Protein AF-A0A834WIX7-F1 (afdb_monomer_lite)

Radius of gyration: 27.02 Å; chains: 1; bounding box: 74×43×75 Å

pLDDT: mean 74.89, std 17.13, range [32.88, 95.31]

InterPro domains:
  IPR013120 Fatty acyl-CoA reductase-like, NAD-binding domain [PF07993] (28-129)
  IPR026055 Fatty acyl-CoA reductase [PTHR11011] (8-129)
  IPR032675 Leucine-rich repeat domain superfamily [G3DSA:3.80.10.10] (114-226)
  IPR036291 NAD(P)-binding domain superfamily [SSF51735] (22-112)

Organism: NCBI:txid362788

Sequence (239 aa):
MGQTLNGTSKFDIDTEKKMMQQIIQQLQAQNVGENTISSIMKDYGIKRANMYGWPNTYVFTKAMGEMLMSHFKDKIPLIIIRPTMVSSTYKEPFPGWIEGYRTVDALIGGYGKGKVPCFVGNPQTILDVNLLYAFNLSANGLTVEVPSEIGRLKMLLRLGLSCNNLSASIKVLEELPSLVEANISFNSFHGPVPHTRMKLLNSHPSSFLGNPNLCITCLPLDNMKEWHNEDLWLHIIKS

Foldseek 3Di:
DQQQPVNPDRDDVVVVVVVLVVLLVVCVVVVPDPVVVVVVVLVVLCVVCVVSPHRHNVVVVVVVVVVVCVVVCVPPDDDDDDDPDDLDDPPDDDVPSNPDCDPVNVVVLCCQQVNDVDDDDDPPDDDPPCPQEEDADEPSQGQEEDDLCVLVNQRYAYYHHYPYAYEDELCSVVSHPNHNEAANEQYQYADANDPSCVNNCVVPVNSQANHVHYANDDDPPPDPDDDDDPPVVRPSRYD

Structure (mmCIF, N/CA/C/O backbone):
data_AF-A0A834WIX7-F1
#
_entry.id   AF-A0A834WIX7-F1
#
loop_
_atom_site.group_PDB
_atom_site.id
_atom_site.type_symbol
_atom_site.label_atom_id
_atom_site.label_alt_id
_atom_site.label_comp_id
_atom_site.label_asym_id
_atom_site.label_entity_id
_atom_site.label_seq_id
_atom_site.pdbx_PDB_ins_code
_atom_site.Cartn_x
_atom_site.Cartn_y
_atom_site.Cartn_z
_atom_site.occupancy
_atom_site.B_iso_or_equiv
_atom_site.auth_seq_id
_atom_site.auth_comp_id
_atom_site.auth_asym_id
_atom_site.auth_atom_id
_atom_site.pdbx_PDB_model_num
ATOM 1 N N . MET A 1 1 ? -31.734 11.453 20.882 1.00 50.31 1 MET A N 1
ATOM 2 C CA . MET A 1 1 ? -30.426 10.782 20.688 1.00 50.31 1 MET A CA 1
ATOM 3 C C . MET A 1 1 ? -29.977 10.191 22.019 1.00 50.31 1 MET A C 1
ATOM 5 O O . MET A 1 1 ? -30.369 10.737 23.041 1.00 50.31 1 MET A O 1
ATOM 9 N N . GLY A 1 2 ? -29.274 9.051 22.012 1.00 52.72 2 GLY A N 1
ATOM 10 C CA . GLY A 1 2 ? -29.053 8.212 23.211 1.00 52.72 2 GLY A CA 1
ATOM 11 C C . GLY A 1 2 ? -29.904 6.932 23.262 1.00 52.72 2 GLY A C 1
ATOM 12 O O . GLY A 1 2 ? -29.965 6.265 24.291 1.00 52.72 2 GLY A O 1
ATOM 13 N N . GLN A 1 3 ? -30.580 6.597 22.158 1.00 55.59 3 GLN A N 1
ATOM 14 C CA . GLN A 1 3 ? -31.224 5.298 21.995 1.00 55.59 3 GLN A CA 1
ATOM 15 C C . GLN A 1 3 ? -30.165 4.277 21.589 1.00 55.59 3 GLN A C 1
ATOM 17 O O . GLN A 1 3 ? -29.353 4.522 20.694 1.00 55.59 3 GLN A O 1
ATOM 22 N N . THR A 1 4 ? -30.166 3.149 22.281 1.00 59.03 4 THR A N 1
ATOM 23 C CA . THR A 1 4 ? -29.391 1.971 21.910 1.00 59.03 4 THR A CA 1
ATOM 24 C C . THR A 1 4 ? -29.999 1.366 20.646 1.00 59.03 4 THR A C 1
ATOM 26 O O . THR A 1 4 ? -31.191 1.544 20.390 1.00 59.03 4 THR A O 1
ATOM 29 N N . LEU A 1 5 ? -29.213 0.654 19.833 1.00 60.06 5 LEU A N 1
ATOM 30 C CA . LEU A 1 5 ? -29.723 0.077 18.577 1.00 60.06 5 LEU A CA 1
ATOM 31 C C . LEU A 1 5 ? -30.866 -0.918 18.807 1.00 60.06 5 LEU A C 1
ATOM 33 O O . LEU A 1 5 ? -31.706 -1.119 17.938 1.00 60.06 5 LEU A O 1
ATOM 37 N N . ASN A 1 6 ? -30.906 -1.519 19.993 1.00 62.88 6 ASN A N 1
ATOM 38 C CA . ASN A 1 6 ? -31.951 -2.439 20.417 1.00 62.88 6 ASN A CA 1
ATOM 39 C C . ASN A 1 6 ? -33.154 -1.759 21.098 1.00 62.88 6 ASN A C 1
ATOM 41 O O . ASN A 1 6 ? -34.095 -2.456 21.458 1.00 62.88 6 ASN A O 1
ATOM 45 N N . GLY A 1 7 ? -33.153 -0.433 21.292 1.00 59.25 7 GLY A N 1
ATOM 46 C CA . GLY A 1 7 ? -34.296 0.329 21.820 1.00 59.25 7 GLY A CA 1
ATOM 47 C C . GLY A 1 7 ? -34.688 0.042 23.278 1.00 59.25 7 GLY A C 1
ATOM 48 O O . GLY A 1 7 ? -35.648 0.625 23.773 1.00 59.25 7 GLY A O 1
ATOM 49 N N . THR A 1 8 ? -33.964 -0.835 23.978 1.00 55.59 8 THR A N 1
ATOM 50 C CA . THR A 1 8 ? -34.366 -1.401 25.276 1.00 55.59 8 THR A CA 1
ATOM 51 C C . THR A 1 8 ? -33.766 -0.703 26.494 1.00 55.59 8 THR A C 1
ATOM 53 O O . THR A 1 8 ? -34.210 -0.963 27.610 1.00 55.59 8 THR A O 1
ATOM 56 N N . SER A 1 9 ? -32.775 0.183 26.338 1.00 58.22 9 SER A N 1
ATOM 57 C CA . SER A 1 9 ? -32.157 0.871 27.481 1.00 58.22 9 SER A CA 1
ATOM 58 C C . SER A 1 9 ? -31.688 2.286 27.144 1.00 58.22 9 SER A C 1
ATOM 60 O O . SER A 1 9 ? -31.239 2.576 26.037 1.00 58.22 9 SER A O 1
ATOM 62 N N . LYS A 1 10 ? -31.806 3.196 28.117 1.00 64.44 10 LYS A N 1
ATOM 63 C CA . LYS A 1 10 ? -31.226 4.538 28.031 1.00 64.44 10 LYS A CA 1
ATOM 64 C C . LYS A 1 10 ? -29.729 4.402 28.298 1.00 64.44 10 LYS A C 1
ATOM 66 O O . LYS A 1 10 ? -29.333 4.048 29.405 1.00 64.44 10 LYS A O 1
ATOM 71 N N . PHE A 1 11 ? -28.915 4.623 27.274 1.00 70.62 11 PHE A N 1
ATOM 72 C CA . PHE A 1 11 ? -27.465 4.589 27.407 1.00 70.62 11 PHE A CA 1
ATOM 73 C C . PHE A 1 11 ? -26.973 5.857 28.115 1.00 70.62 11 PHE A C 1
ATOM 75 O O . PHE A 1 11 ? -27.247 6.961 27.643 1.00 70.62 11 PHE A O 1
ATOM 82 N N . ASP A 1 12 ? -26.261 5.696 29.232 1.00 78.62 12 ASP A N 1
ATOM 83 C CA . ASP A 1 12 ? -25.635 6.789 29.979 1.00 78.62 12 ASP A CA 1
ATOM 84 C C . ASP A 1 12 ? -24.114 6.608 30.008 1.00 78.62 12 ASP A C 1
ATOM 86 O O . ASP A 1 12 ? -23.577 5.662 30.591 1.00 78.62 12 ASP A O 1
ATOM 90 N N . ILE A 1 13 ? -23.422 7.548 29.370 1.00 79.69 13 ILE A N 1
ATOM 91 C CA . ILE A 1 13 ? -21.976 7.499 29.214 1.00 79.69 13 ILE A CA 1
ATOM 92 C C . ILE A 1 13 ? -21.220 7.775 30.516 1.00 79.69 13 ILE A C 1
ATOM 94 O O . ILE A 1 13 ? -20.127 7.240 30.708 1.00 79.69 13 ILE A O 1
ATOM 98 N N . ASP A 1 14 ? -21.793 8.559 31.431 1.00 81.69 14 ASP A N 1
ATOM 99 C CA . ASP A 1 14 ? -21.162 8.836 32.721 1.00 81.69 14 ASP A CA 1
ATOM 100 C C . ASP A 1 14 ? -21.181 7.587 33.601 1.00 81.69 14 ASP A C 1
ATOM 102 O O . ASP A 1 14 ? -20.203 7.281 34.292 1.00 81.69 14 ASP A O 1
ATOM 106 N N . THR A 1 15 ? -22.269 6.820 33.517 1.00 83.50 15 THR A N 1
ATOM 107 C CA . THR A 1 15 ? -22.390 5.515 34.168 1.00 83.50 15 THR A CA 1
ATOM 108 C C . THR A 1 15 ? -21.387 4.509 33.591 1.00 83.50 15 THR A C 1
ATOM 110 O O . THR A 1 15 ? -20.660 3.874 34.359 1.00 83.50 15 THR A O 1
ATOM 113 N N . GLU A 1 16 ? -21.248 4.424 32.261 1.00 84.50 16 GLU A N 1
ATOM 114 C CA . GLU A 1 16 ? -20.228 3.567 31.631 1.00 84.50 16 GLU A CA 1
ATOM 115 C C . GLU A 1 16 ? -18.806 3.925 32.056 1.00 84.50 16 GLU A C 1
ATOM 117 O O . GLU A 1 16 ? -17.998 3.046 32.370 1.00 84.50 16 GLU A O 1
ATOM 122 N N . LYS A 1 17 ? -18.495 5.223 32.088 1.00 83.94 17 LYS A N 1
ATOM 123 C CA . LYS A 1 17 ? -17.168 5.717 32.450 1.00 83.94 17 LYS A CA 1
ATOM 124 C C . LYS A 1 17 ? -16.824 5.370 33.896 1.00 83.94 17 LYS A C 1
ATOM 126 O O . LYS A 1 17 ? -15.722 4.884 34.153 1.00 83.94 17 LYS A O 1
ATOM 131 N N . LYS A 1 18 ? -17.762 5.572 34.828 1.00 88.94 18 LYS A N 1
ATOM 132 C CA . LYS A 1 18 ? -17.585 5.201 36.242 1.00 88.94 18 LYS A CA 1
ATOM 133 C C . LYS A 1 18 ? -17.355 3.701 36.400 1.00 88.94 18 LYS A C 1
ATOM 135 O O . LYS A 1 18 ? -16.441 3.298 37.114 1.00 88.94 18 LYS A O 1
ATOM 140 N N . MET A 1 19 ? -18.133 2.883 35.697 1.00 88.19 19 MET A N 1
ATOM 141 C CA . MET A 1 19 ? -18.001 1.430 35.755 1.00 88.19 19 MET A CA 1
ATOM 142 C C . MET A 1 19 ? -16.645 0.956 35.208 1.00 88.19 19 MET A C 1
ATOM 144 O O . MET A 1 19 ? -15.975 0.149 35.849 1.00 88.19 19 MET A O 1
ATOM 148 N N . MET A 1 20 ? -16.182 1.503 34.075 1.00 88.50 20 MET A N 1
ATOM 149 C CA . MET A 1 20 ? -14.840 1.205 33.555 1.00 88.50 20 MET A CA 1
ATOM 150 C C . MET A 1 20 ? -13.736 1.576 34.552 1.00 88.50 20 MET A C 1
ATOM 152 O O . MET A 1 20 ? -12.805 0.797 34.747 1.00 88.50 20 MET A O 1
ATOM 156 N N . GLN A 1 21 ? -13.834 2.744 35.195 1.00 89.75 21 GLN A N 1
ATOM 157 C CA . GLN A 1 21 ? -12.852 3.183 36.191 1.00 89.75 21 GLN A CA 1
ATOM 158 C C . GLN A 1 21 ? -12.798 2.241 37.398 1.00 89.75 21 GLN A C 1
ATOM 160 O O . GLN A 1 21 ? -11.707 1.887 37.839 1.00 89.75 21 GLN A O 1
ATOM 165 N N . GLN A 1 22 ? -13.953 1.788 37.890 1.00 92.75 22 GLN A N 1
ATOM 166 C CA . GLN A 1 22 ? -14.029 0.828 38.993 1.00 92.75 22 GLN A CA 1
ATOM 167 C C . GLN A 1 22 ? -13.376 -0.511 38.637 1.00 92.75 22 GLN A C 1
ATOM 169 O O . GLN A 1 22 ? -12.610 -1.045 39.435 1.00 92.75 22 GLN A O 1
ATOM 174 N N . ILE A 1 23 ? -13.626 -1.034 37.433 1.00 89.62 23 ILE A N 1
ATOM 175 C CA . ILE A 1 23 ? -13.034 -2.301 36.978 1.00 89.62 23 ILE A CA 1
ATOM 176 C C . ILE A 1 23 ? -11.510 -2.184 36.888 1.00 89.62 23 ILE A C 1
ATOM 178 O O . ILE A 1 23 ? -10.799 -3.054 37.384 1.00 89.62 23 ILE A O 1
ATOM 182 N N . ILE A 1 24 ? -10.996 -1.096 36.307 1.00 89.69 24 ILE A N 1
ATOM 183 C CA . ILE A 1 24 ? -9.547 -0.870 36.208 1.00 89.69 24 ILE A CA 1
ATOM 184 C C . ILE A 1 24 ? -8.919 -0.795 37.603 1.00 89.69 24 ILE A C 1
ATOM 186 O O . ILE A 1 24 ? -7.925 -1.471 37.854 1.00 89.69 24 ILE A O 1
ATOM 190 N N . GLN A 1 25 ? -9.523 -0.038 38.523 1.00 92.88 25 GLN A N 1
ATOM 191 C CA . GLN A 1 25 ? -9.037 0.077 39.901 1.00 92.88 25 GLN A CA 1
ATOM 192 C C . GLN A 1 25 ? -9.028 -1.274 40.627 1.00 92.88 25 GLN A C 1
ATOM 194 O O . GLN A 1 25 ? -8.064 -1.588 41.320 1.00 92.88 25 GLN A O 1
ATOM 199 N N . GLN A 1 26 ? -10.064 -2.099 40.445 1.00 93.56 26 GLN A N 1
ATOM 200 C CA . GLN A 1 26 ? -10.125 -3.442 41.028 1.00 93.56 26 GLN A CA 1
ATOM 201 C C . GLN A 1 26 ? -9.035 -4.366 40.475 1.00 93.56 26 GLN A C 1
ATOM 203 O O . GLN A 1 26 ? -8.379 -5.064 41.244 1.00 93.56 26 GLN A O 1
ATOM 208 N N . LEU A 1 27 ? -8.812 -4.357 39.159 1.00 90.69 27 LEU A N 1
ATOM 209 C CA . LEU A 1 27 ? -7.776 -5.176 38.524 1.00 90.69 27 LEU A CA 1
ATOM 210 C C . LEU A 1 27 ? -6.365 -4.738 38.943 1.00 90.69 27 LEU A C 1
ATOM 212 O O . LEU A 1 27 ? -5.498 -5.579 39.178 1.00 90.69 27 LEU A O 1
ATOM 216 N N . GLN A 1 28 ? -6.147 -3.430 39.095 1.00 90.94 28 GLN A N 1
ATOM 217 C CA . GLN A 1 28 ? -4.896 -2.878 39.616 1.00 90.94 28 GLN A CA 1
ATOM 218 C C . GLN A 1 28 ? -4.677 -3.256 41.086 1.00 90.94 28 GLN A C 1
ATOM 220 O O . GLN A 1 28 ? -3.579 -3.664 41.451 1.00 90.94 28 GLN A O 1
ATOM 225 N N . ALA A 1 29 ? -5.722 -3.202 41.920 1.00 91.75 29 ALA A N 1
ATOM 226 C CA . ALA A 1 29 ? -5.651 -3.618 43.323 1.00 91.75 29 ALA A CA 1
ATOM 227 C C . ALA A 1 29 ? -5.325 -5.115 43.492 1.00 91.75 29 ALA A C 1
ATOM 229 O O . ALA A 1 29 ? -4.785 -5.521 44.518 1.00 91.75 29 ALA A O 1
ATOM 230 N N . GLN A 1 30 ? -5.622 -5.933 42.480 1.00 92.50 30 GLN A N 1
ATOM 231 C CA . GLN A 1 30 ? -5.286 -7.358 42.432 1.00 92.50 30 GLN A CA 1
ATOM 232 C C . GLN A 1 30 ? -3.873 -7.637 41.883 1.00 92.50 30 GLN A C 1
ATOM 234 O O . GLN A 1 30 ? -3.528 -8.800 41.684 1.00 92.50 30 GLN A O 1
ATOM 239 N N . ASN A 1 31 ? -3.049 -6.606 41.634 1.00 90.06 31 ASN A N 1
ATOM 240 C CA . ASN A 1 31 ? -1.715 -6.728 41.025 1.00 90.06 31 ASN A CA 1
ATOM 241 C C . ASN A 1 31 ? -1.717 -7.502 39.690 1.00 90.06 31 ASN A C 1
ATOM 243 O O . ASN A 1 31 ? -0.761 -8.202 39.349 1.00 90.06 31 ASN A O 1
ATOM 247 N N . VAL A 1 32 ? -2.796 -7.384 38.912 1.00 89.75 32 VAL A N 1
ATOM 248 C CA . VAL A 1 32 ? -2.875 -7.984 37.577 1.00 89.75 32 VAL A CA 1
ATOM 249 C C . VAL A 1 32 ? -1.932 -7.228 36.634 1.00 89.75 32 VAL A C 1
ATOM 251 O O . VAL A 1 32 ? -1.935 -6.000 36.594 1.00 89.75 32 VAL A O 1
ATOM 254 N N . GLY A 1 33 ? -1.123 -7.948 35.851 1.00 91.38 33 GLY A N 1
ATOM 255 C CA . GLY A 1 33 ? -0.196 -7.331 34.895 1.00 91.38 33 GLY A CA 1
ATOM 256 C C . GLY A 1 33 ? -0.908 -6.552 33.779 1.00 91.38 33 GLY A C 1
ATOM 257 O O . GLY A 1 33 ? -1.976 -6.956 33.316 1.00 91.38 33 GLY A O 1
ATOM 258 N N . GLU A 1 34 ? -0.296 -5.466 33.296 1.00 90.31 34 GLU A N 1
ATOM 259 C CA . GLU A 1 34 ? -0.907 -4.540 32.322 1.00 90.31 34 GLU A CA 1
ATOM 260 C C . GLU A 1 34 ? -1.399 -5.217 31.033 1.00 90.31 34 GLU A C 1
ATOM 262 O O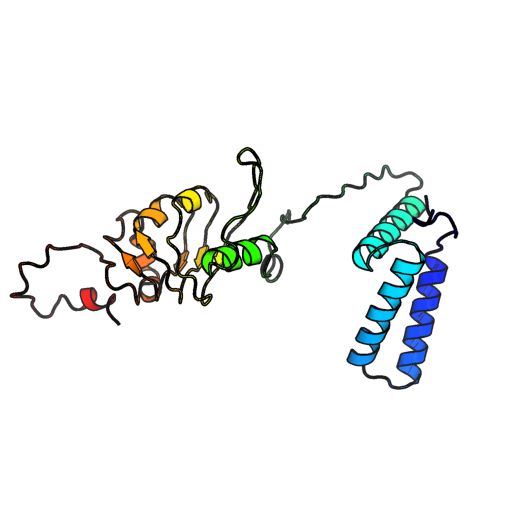 . GLU A 1 34 ? -2.482 -4.898 30.538 1.00 90.31 34 GLU A O 1
ATOM 267 N N . ASN A 1 35 ? -0.654 -6.196 30.510 1.00 88.69 35 ASN A N 1
ATOM 268 C CA . ASN A 1 35 ? -1.059 -6.953 29.320 1.00 88.69 35 ASN A CA 1
ATOM 269 C C . ASN A 1 35 ? -2.367 -7.726 29.550 1.00 88.69 35 ASN A C 1
ATOM 271 O O . ASN A 1 35 ? -3.246 -7.754 28.685 1.00 88.69 35 ASN A O 1
ATOM 275 N N . THR A 1 36 ? -2.519 -8.313 30.737 1.00 89.62 36 THR A N 1
ATOM 276 C CA . THR A 1 36 ? -3.720 -9.052 31.134 1.00 89.62 36 THR A CA 1
ATOM 277 C C . THR A 1 36 ? -4.889 -8.100 31.364 1.00 89.62 36 THR A C 1
ATOM 279 O O . THR A 1 36 ? -5.990 -8.374 30.888 1.00 89.62 36 THR A O 1
ATOM 282 N N . ILE A 1 37 ? -4.652 -6.942 31.993 1.00 90.31 37 ILE A N 1
ATOM 283 C CA . ILE A 1 37 ? -5.659 -5.875 32.120 1.00 90.31 37 ILE A CA 1
ATOM 284 C C . ILE A 1 37 ? -6.148 -5.452 30.731 1.00 90.31 37 ILE A C 1
ATOM 286 O O . ILE A 1 37 ? -7.351 -5.412 30.487 1.00 90.31 37 ILE A O 1
ATOM 290 N N . SER A 1 38 ? -5.232 -5.201 29.793 1.00 88.75 38 SER A N 1
ATOM 291 C CA . SER A 1 38 ? -5.568 -4.817 28.418 1.00 88.75 38 SER A CA 1
ATOM 292 C C . SER A 1 38 ? -6.439 -5.869 27.723 1.00 88.75 38 SER A C 1
ATOM 294 O O . SER A 1 38 ? -7.434 -5.521 27.086 1.00 88.75 38 SER A O 1
ATOM 296 N N . SER A 1 39 ? -6.127 -7.159 27.892 1.00 91.00 39 SER A N 1
ATOM 297 C CA . SER A 1 39 ? -6.941 -8.252 27.344 1.00 91.00 39 SER A CA 1
ATOM 298 C C . SER A 1 39 ? -8.345 -8.292 27.954 1.00 91.00 39 SER A C 1
ATOM 300 O O . SER A 1 39 ? -9.331 -8.322 27.221 1.00 91.00 39 SER A O 1
ATOM 302 N N . ILE A 1 40 ? -8.449 -8.219 29.285 1.00 91.75 40 ILE A N 1
ATOM 303 C CA . ILE A 1 40 ? -9.736 -8.230 29.998 1.00 91.75 40 ILE A CA 1
ATOM 304 C C . ILE A 1 40 ? -10.603 -7.044 29.560 1.00 91.75 40 ILE A C 1
ATOM 306 O O . ILE A 1 40 ? -11.794 -7.204 29.287 1.00 91.75 40 ILE A O 1
ATOM 310 N N . MET A 1 41 ? -10.010 -5.855 29.446 1.00 90.56 41 MET A N 1
ATOM 311 C CA . MET A 1 41 ? -10.730 -4.647 29.042 1.00 90.56 41 MET A CA 1
ATOM 312 C C . MET A 1 41 ? -11.198 -4.702 27.582 1.00 90.56 41 MET A C 1
ATOM 314 O O . MET A 1 41 ? -12.279 -4.191 27.279 1.00 90.56 41 MET A O 1
ATOM 318 N N . LYS A 1 42 ? -10.444 -5.351 26.681 1.00 89.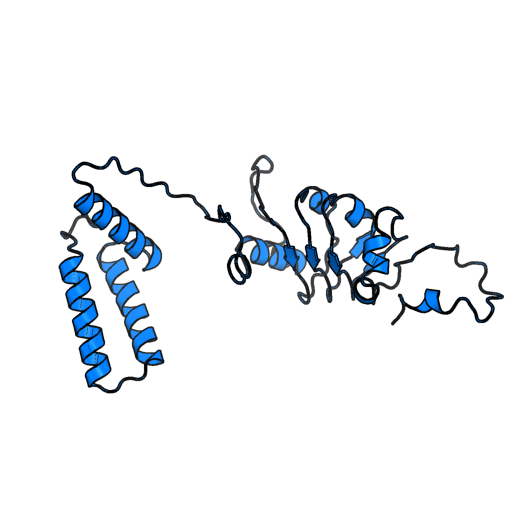81 42 LYS A N 1
ATOM 319 C CA . LYS A 1 42 ? -10.884 -5.598 25.295 1.00 89.81 42 LYS A CA 1
ATOM 320 C C . LYS A 1 42 ? -12.134 -6.475 25.258 1.00 89.81 42 LYS A C 1
ATOM 322 O O . LYS A 1 42 ? -13.131 -6.079 24.651 1.00 89.81 42 LYS A O 1
ATOM 327 N N . ASP A 1 43 ? -12.108 -7.610 25.952 1.00 91.31 43 ASP A N 1
ATOM 328 C CA . ASP A 1 43 ? -13.245 -8.535 26.008 1.00 91.31 43 ASP A CA 1
ATOM 329 C C . ASP A 1 43 ? -14.471 -7.876 26.644 1.00 91.31 43 ASP A C 1
ATOM 331 O O . ASP A 1 43 ? -15.601 -8.026 26.169 1.00 91.31 43 ASP A O 1
ATOM 335 N N . TYR A 1 44 ? -14.248 -7.094 27.701 1.00 91.00 44 TYR A N 1
ATOM 336 C CA . TYR A 1 44 ? -15.304 -6.344 28.365 1.00 91.00 44 TYR A CA 1
ATOM 337 C C . TYR A 1 44 ? -15.945 -5.318 27.427 1.00 91.00 44 TYR A C 1
ATOM 339 O O . TYR A 1 44 ? -17.169 -5.272 27.305 1.00 91.00 44 TYR A O 1
ATOM 347 N N . GLY A 1 45 ? -15.134 -4.544 26.700 1.00 90.88 45 GLY A N 1
ATOM 348 C CA . GLY A 1 45 ? -15.624 -3.580 25.718 1.00 90.88 45 GLY A CA 1
ATOM 349 C C . GLY A 1 45 ? -16.506 -4.226 24.645 1.00 90.88 45 GLY A C 1
ATOM 350 O O . GLY A 1 45 ? -17.548 -3.671 24.295 1.00 90.88 45 GLY A O 1
ATOM 351 N N . ILE A 1 46 ? -16.132 -5.411 24.149 1.00 91.19 46 ILE A N 1
ATOM 352 C CA . ILE A 1 46 ? -16.926 -6.150 23.152 1.00 91.19 46 ILE A CA 1
ATOM 353 C C . ILE A 1 46 ? -18.282 -6.557 23.740 1.00 91.19 46 ILE A C 1
ATOM 355 O O . ILE A 1 46 ? -19.316 -6.355 23.104 1.00 91.19 46 ILE A O 1
ATOM 359 N N . LYS A 1 47 ? -18.304 -7.064 24.980 1.00 91.56 47 LYS A N 1
ATOM 360 C CA . LYS A 1 47 ? -19.554 -7.410 25.679 1.00 91.56 47 LYS A CA 1
ATOM 361 C C . LYS A 1 47 ? -20.476 -6.197 25.835 1.00 91.56 47 LYS A C 1
ATOM 363 O O . LYS A 1 47 ? -21.671 -6.316 25.570 1.00 91.56 47 LYS A O 1
ATOM 368 N N . ARG A 1 48 ? -19.930 -5.033 26.215 1.00 89.88 48 ARG A N 1
ATOM 369 C CA . ARG A 1 48 ? -20.696 -3.775 26.326 1.00 89.88 48 ARG A CA 1
ATOM 370 C C . ARG A 1 48 ? -21.275 -3.343 24.982 1.00 89.88 48 ARG A C 1
ATOM 372 O O . ARG A 1 48 ? -22.458 -3.030 24.912 1.00 89.88 48 ARG A O 1
ATOM 379 N N . ALA A 1 49 ? -20.476 -3.378 23.915 1.00 88.69 49 ALA A N 1
ATOM 380 C CA . ALA A 1 49 ? -20.938 -3.037 22.572 1.00 88.69 49 ALA A CA 1
ATOM 381 C C . ALA A 1 49 ? -22.133 -3.911 22.152 1.00 88.69 49 ALA A C 1
ATOM 383 O O . ALA A 1 49 ? -23.194 -3.381 21.809 1.00 88.69 49 ALA A O 1
ATOM 384 N N . ASN A 1 50 ? -21.997 -5.233 22.293 1.00 88.38 50 ASN A N 1
ATOM 385 C CA . ASN A 1 50 ? -23.041 -6.195 21.939 1.00 88.38 50 ASN A CA 1
ATOM 386 C C . ASN A 1 50 ? -24.318 -6.007 22.771 1.00 88.38 50 ASN A C 1
ATOM 388 O O . ASN A 1 50 ? -25.418 -6.080 22.226 1.00 88.38 50 ASN A O 1
ATOM 392 N N . MET A 1 51 ? -24.192 -5.705 24.071 1.00 87.62 51 MET A N 1
ATOM 393 C CA . MET A 1 51 ? -25.333 -5.434 24.959 1.00 87.62 51 MET A CA 1
ATOM 394 C C . MET A 1 51 ? -26.213 -4.280 24.453 1.00 87.62 51 MET A C 1
ATOM 396 O O . MET A 1 51 ? -27.431 -4.309 24.625 1.00 87.62 51 MET A O 1
ATOM 400 N N . TYR A 1 52 ? -25.614 -3.283 23.801 1.00 84.81 52 TYR A N 1
ATOM 401 C CA . TYR A 1 52 ? -26.317 -2.127 23.236 1.00 84.81 52 TYR A CA 1
ATOM 402 C C . TYR A 1 52 ? -26.636 -2.260 21.739 1.00 84.81 52 TYR A C 1
ATOM 404 O O . TYR A 1 52 ? -27.132 -1.309 21.127 1.00 84.81 52 TYR A O 1
ATOM 412 N N . GLY A 1 53 ? -26.383 -3.438 21.160 1.00 85.12 53 GLY A N 1
ATOM 413 C CA . GLY A 1 53 ? -26.667 -3.774 19.765 1.00 85.12 53 GLY A CA 1
ATOM 414 C C . GLY A 1 53 ? -25.580 -3.365 18.769 1.00 85.12 53 GLY A C 1
ATOM 415 O O . GLY A 1 53 ? -25.806 -3.452 17.565 1.00 85.12 53 GLY A O 1
ATOM 416 N N . TRP A 1 54 ? -24.409 -2.923 19.233 1.00 85.94 54 TRP A N 1
ATOM 417 C CA . TRP A 1 54 ? -23.286 -2.573 18.362 1.00 85.94 54 TRP A CA 1
ATOM 418 C C . TRP A 1 54 ? -22.386 -3.787 18.109 1.00 85.94 54 TRP A C 1
ATOM 420 O O . TRP A 1 54 ? -22.030 -4.478 19.059 1.00 85.94 54 TRP A O 1
ATOM 430 N N . PRO A 1 55 ? -21.947 -4.023 16.861 1.00 82.44 55 PRO A N 1
ATOM 431 C CA . PRO A 1 55 ? -21.243 -5.253 16.487 1.00 82.44 55 PRO A CA 1
ATOM 432 C C . PRO A 1 55 ? -19.805 -5.339 17.017 1.00 82.44 55 PRO A C 1
ATOM 434 O O . PRO A 1 55 ? -19.212 -6.413 17.021 1.00 82.44 55 PRO A O 1
ATOM 437 N N . ASN A 1 56 ? -19.201 -4.208 17.395 1.00 85.31 56 ASN A N 1
ATOM 438 C CA . ASN A 1 56 ? -17.856 -4.152 17.961 1.00 85.31 56 ASN A CA 1
ATOM 439 C C . ASN A 1 56 ? -17.620 -2.838 18.728 1.00 85.31 56 ASN A C 1
ATOM 441 O O . ASN A 1 56 ? -18.389 -1.876 18.630 1.00 85.31 56 ASN A O 1
ATOM 445 N N . THR A 1 57 ? -16.512 -2.794 19.471 1.00 86.19 57 THR A N 1
ATOM 446 C CA . THR A 1 57 ? -16.080 -1.635 20.270 1.00 86.19 57 THR A CA 1
ATOM 447 C C . THR A 1 57 ? -15.810 -0.385 19.438 1.00 86.19 57 THR A C 1
ATOM 449 O O . THR A 1 57 ? -16.033 0.726 19.918 1.00 86.19 57 THR A O 1
ATOM 452 N N . TYR A 1 58 ? -15.365 -0.533 18.190 1.00 82.50 58 TYR A N 1
ATOM 453 C CA . TYR A 1 58 ? -15.089 0.604 17.314 1.00 82.50 58 TYR A CA 1
ATOM 454 C C . TYR A 1 58 ? -16.371 1.379 16.988 1.00 82.50 58 TYR A C 1
ATOM 456 O O . TYR A 1 58 ? -16.451 2.580 17.242 1.00 82.50 58 TYR A O 1
ATOM 464 N N . VAL A 1 59 ? -17.404 0.702 16.482 1.00 82.69 59 VAL A N 1
ATOM 465 C CA . VAL A 1 59 ? -18.667 1.370 16.132 1.00 82.69 59 VAL A CA 1
ATOM 466 C C . VAL A 1 59 ? -19.354 1.905 17.392 1.00 82.69 59 VAL A C 1
ATOM 468 O O . VAL A 1 59 ? -19.867 3.024 17.392 1.00 82.69 59 VAL A O 1
ATOM 471 N N . PHE A 1 60 ? -19.279 1.153 18.494 1.00 86.31 60 PHE A N 1
ATOM 472 C CA . PHE A 1 60 ? -19.817 1.576 19.783 1.00 86.31 60 PHE A CA 1
ATOM 473 C C . PHE A 1 60 ? -19.176 2.876 20.293 1.00 86.31 60 PHE A C 1
ATOM 475 O O . PHE A 1 60 ? -19.883 3.816 20.650 1.00 86.31 60 PHE A O 1
ATOM 482 N N . THR A 1 61 ? -17.844 2.986 20.271 1.00 85.75 61 THR A N 1
ATOM 483 C CA . THR A 1 61 ? -17.136 4.198 20.729 1.00 85.75 61 THR A CA 1
ATOM 484 C C . THR A 1 61 ? -17.392 5.414 19.848 1.00 85.75 61 THR A C 1
ATOM 486 O O . THR A 1 61 ? -17.503 6.527 20.364 1.00 85.75 61 THR A O 1
ATOM 489 N N . LYS A 1 62 ? -17.561 5.226 18.534 1.00 85.19 62 LYS A N 1
ATOM 490 C CA . LYS A 1 62 ? -17.993 6.306 17.636 1.00 85.19 62 LYS A CA 1
ATOM 491 C C . LYS A 1 62 ? -19.392 6.800 17.988 1.00 85.19 62 LYS A C 1
ATOM 493 O O . LYS A 1 62 ? -19.572 8.004 18.144 1.00 85.19 62 LYS A O 1
ATOM 498 N N . ALA A 1 63 ? -20.341 5.888 18.199 1.00 82.56 63 ALA A N 1
ATOM 499 C CA . ALA A 1 63 ? -21.689 6.248 18.628 1.00 82.56 63 ALA A CA 1
ATOM 500 C C . ALA A 1 63 ? -21.678 7.012 19.965 1.00 82.56 63 ALA A C 1
ATOM 502 O O . ALA A 1 63 ? -22.343 8.038 20.083 1.00 82.56 63 ALA A O 1
ATOM 503 N N . MET A 1 64 ? -20.867 6.578 20.938 1.00 82.56 64 MET A N 1
ATOM 504 C CA . MET A 1 64 ? -20.675 7.306 22.200 1.00 82.56 64 MET A CA 1
ATOM 505 C C . MET A 1 64 ? -20.144 8.731 21.983 1.00 82.56 64 MET A C 1
ATOM 507 O O . MET A 1 64 ? -20.649 9.675 22.588 1.00 82.56 64 MET A O 1
ATOM 511 N N . GLY A 1 65 ? -19.153 8.906 21.105 1.00 82.88 65 GLY A N 1
ATOM 512 C CA . GLY A 1 65 ? -18.606 10.222 20.766 1.00 82.88 65 GLY A CA 1
ATOM 513 C C . GLY A 1 65 ? -19.645 11.151 20.136 1.00 82.88 65 GLY A C 1
ATOM 514 O O . GLY A 1 65 ? -19.738 12.319 20.504 1.00 82.88 65 GLY A O 1
ATOM 515 N N . GLU A 1 66 ? -20.480 10.632 19.240 1.00 82.44 66 GLU A N 1
ATOM 516 C CA . GLU A 1 66 ? -21.581 11.401 18.651 1.00 82.44 66 GLU A CA 1
ATOM 517 C C . GLU A 1 66 ? -22.642 11.783 19.691 1.00 82.44 66 GLU A C 1
ATOM 519 O O . GLU A 1 66 ? -23.134 12.913 19.684 1.00 82.44 66 GLU A O 1
ATOM 524 N N . MET A 1 67 ? -22.960 10.875 20.622 1.00 78.81 67 MET A N 1
ATOM 525 C CA . MET A 1 67 ? -23.878 11.147 21.732 1.00 78.81 67 MET A CA 1
ATOM 526 C C . MET A 1 67 ? -23.340 12.248 22.654 1.00 78.81 67 MET A C 1
ATOM 528 O O . MET A 1 67 ? -24.088 13.163 22.996 1.00 78.81 67 MET A O 1
ATOM 532 N N . LEU A 1 68 ? -22.046 12.210 22.997 1.00 79.56 68 LEU A N 1
ATOM 533 C CA . LEU A 1 68 ? -21.381 13.268 23.765 1.00 79.56 68 LEU A CA 1
ATOM 534 C C . LEU A 1 68 ? -21.453 14.609 23.045 1.00 79.56 68 LEU A C 1
ATOM 536 O O . LEU A 1 68 ? -21.876 15.603 23.628 1.00 79.56 68 LEU A O 1
ATOM 540 N N . MET A 1 69 ? -21.074 14.643 21.768 1.00 78.62 69 MET A N 1
ATOM 541 C CA . MET A 1 69 ? -21.104 15.880 20.990 1.00 78.62 69 MET A CA 1
ATOM 542 C C . MET A 1 69 ? -22.519 16.432 20.868 1.00 78.62 69 MET A C 1
ATOM 544 O O . MET A 1 69 ? -22.688 17.640 20.935 1.00 78.62 69 MET A O 1
ATOM 548 N N . SER A 1 70 ? -23.539 15.575 20.771 1.00 71.62 70 SER A N 1
ATOM 549 C CA . SER A 1 70 ? -24.938 16.005 20.823 1.00 71.62 70 SER A CA 1
ATOM 550 C C . SER A 1 70 ? -25.339 16.585 22.183 1.00 71.62 70 SER A C 1
ATOM 552 O O . SER A 1 70 ? -26.222 17.438 22.204 1.00 71.62 70 SER A O 1
ATOM 554 N N . HIS A 1 71 ? -24.748 16.125 23.289 1.00 73.56 71 HIS A N 1
ATOM 555 C CA . HIS A 1 71 ? -25.030 16.633 24.634 1.00 73.56 71 HIS A CA 1
ATOM 556 C C . HIS A 1 71 ? -24.370 17.995 24.883 1.00 73.56 71 HIS A C 1
ATOM 558 O O . HIS A 1 71 ? -25.001 18.881 25.438 1.00 73.56 71 HIS A O 1
ATOM 564 N N . PHE A 1 72 ? -23.138 18.192 24.405 1.00 74.19 72 PHE A N 1
ATOM 565 C CA . PHE A 1 72 ? -22.396 19.454 24.552 1.00 74.19 72 PHE A CA 1
ATOM 566 C C . PHE A 1 72 ? -22.690 20.485 23.451 1.00 74.19 72 PHE A C 1
ATOM 568 O O . PHE A 1 72 ? -22.105 21.567 23.438 1.00 74.19 72 PHE A O 1
ATOM 575 N N . LYS A 1 73 ? -23.566 20.150 22.496 1.00 74.19 73 LYS A N 1
ATOM 576 C CA . LYS A 1 73 ? -23.817 20.969 21.307 1.00 74.19 73 LYS A CA 1
ATOM 577 C C . LYS A 1 73 ? -24.480 22.306 21.627 1.00 74.19 73 LYS A C 1
ATOM 579 O O . LYS A 1 73 ? -24.281 23.215 20.840 1.00 74.19 73 LYS A O 1
ATOM 584 N N . ASP A 1 74 ? -25.261 22.422 22.705 1.00 72.00 74 ASP A N 1
ATOM 585 C CA . ASP A 1 74 ? -26.111 23.565 23.099 1.00 72.00 74 ASP A CA 1
ATOM 586 C C . ASP A 1 74 ? -26.405 24.613 22.002 1.00 72.00 74 ASP A C 1
ATOM 588 O O . ASP A 1 74 ? -27.483 24.595 21.411 1.00 72.00 74 ASP A O 1
ATOM 592 N N . LYS A 1 75 ? -25.471 25.529 21.706 1.00 71.19 75 LYS A N 1
ATOM 593 C CA . LYS A 1 75 ? -25.639 26.616 20.714 1.00 71.19 75 LYS A CA 1
ATOM 594 C C . LYS A 1 75 ? -24.721 26.538 19.484 1.00 71.19 75 LYS A C 1
ATOM 596 O O . LYS A 1 75 ? -24.721 27.452 18.664 1.00 71.19 75 LYS A O 1
ATOM 601 N N . ILE A 1 76 ? -23.930 25.481 19.342 1.00 75.62 76 ILE A N 1
ATOM 602 C CA . ILE A 1 76 ? -22.949 25.306 18.269 1.00 75.62 76 ILE A CA 1
ATOM 603 C C . ILE A 1 76 ? -23.558 24.430 17.163 1.00 75.62 76 ILE A C 1
ATOM 605 O O . ILE A 1 76 ? -23.969 23.298 17.421 1.00 75.62 76 ILE A O 1
ATOM 609 N N . PRO A 1 77 ? -23.615 24.883 15.901 1.00 76.06 77 PRO A N 1
ATOM 610 C CA . PRO A 1 77 ? -23.981 24.004 14.797 1.00 76.06 77 PRO A CA 1
ATOM 611 C C . PRO A 1 77 ? -22.934 22.882 14.643 1.00 76.06 77 PRO A C 1
ATOM 613 O O . PRO A 1 77 ? -21.762 23.127 14.391 1.00 76.06 77 PRO A O 1
ATOM 616 N N . LEU A 1 78 ? -23.379 21.633 14.802 1.00 78.19 78 LEU A N 1
ATOM 617 C CA . LEU A 1 78 ? -22.579 20.406 14.704 1.00 78.19 78 LEU A CA 1
ATOM 618 C C . LEU A 1 78 ? -23.044 19.622 13.484 1.00 78.19 78 LEU A C 1
ATOM 620 O O . LEU A 1 78 ? -24.230 19.279 13.404 1.00 78.19 78 LEU A O 1
ATOM 624 N N . ILE A 1 79 ? -22.093 19.304 12.610 1.00 77.06 79 ILE A N 1
ATOM 625 C CA . ILE A 1 79 ? -22.239 18.397 11.474 1.00 77.06 79 ILE A CA 1
ATOM 626 C C . ILE A 1 79 ? -21.325 17.200 11.740 1.00 77.06 79 ILE A C 1
ATOM 628 O O . ILE A 1 79 ? -20.132 17.373 11.983 1.00 77.06 79 ILE A O 1
ATOM 632 N N . ILE A 1 80 ? -21.882 15.989 11.705 1.00 72.25 80 ILE A N 1
ATOM 633 C CA . ILE A 1 80 ? -21.115 14.744 11.819 1.00 72.25 80 ILE A CA 1
ATOM 634 C C . ILE A 1 80 ? -20.961 14.173 10.412 1.00 72.25 80 ILE A C 1
ATOM 636 O O . ILE A 1 80 ? -21.946 13.800 9.779 1.00 72.25 80 ILE A O 1
ATOM 640 N N . ILE A 1 81 ? -19.722 14.104 9.928 1.00 68.19 81 ILE A N 1
ATOM 641 C CA . ILE A 1 81 ? -19.385 13.502 8.636 1.00 68.19 81 ILE A CA 1
ATOM 642 C C . ILE A 1 81 ? -18.743 12.142 8.911 1.00 68.19 81 ILE A C 1
ATOM 644 O O . ILE A 1 81 ? -17.780 12.051 9.671 1.00 68.19 81 ILE A O 1
ATOM 648 N N . ARG A 1 82 ? -19.275 11.083 8.292 1.00 63.03 82 ARG A N 1
ATOM 649 C CA . ARG A 1 82 ? -18.751 9.712 8.387 1.00 63.03 82 ARG A CA 1
ATOM 650 C C . ARG A 1 82 ? -18.138 9.286 7.048 1.00 63.03 82 ARG A C 1
ATOM 652 O O . ARG A 1 82 ? -18.821 8.644 6.253 1.00 63.03 82 ARG A O 1
ATOM 659 N N . PRO A 1 83 ? -16.880 9.650 6.759 1.00 53.56 83 PRO A N 1
ATOM 660 C CA . PRO A 1 83 ? -16.195 9.123 5.586 1.00 53.56 83 PRO A CA 1
ATOM 661 C C . PRO A 1 83 ? -16.001 7.607 5.730 1.00 53.56 83 PRO A C 1
ATOM 663 O O . PRO A 1 83 ? -15.678 7.110 6.809 1.00 53.56 83 PRO A O 1
ATOM 666 N N . THR A 1 84 ? -16.195 6.871 4.638 1.00 48.72 84 THR A N 1
ATOM 667 C CA . THR A 1 84 ? -16.083 5.403 4.571 1.00 48.72 84 THR A CA 1
ATOM 668 C C . THR A 1 84 ? -14.659 4.900 4.814 1.00 48.72 84 THR A C 1
ATOM 670 O O . THR A 1 84 ? -14.486 3.798 5.324 1.00 48.72 84 THR A O 1
ATOM 673 N N . MET A 1 85 ? -13.646 5.720 4.519 1.00 55.06 85 MET A N 1
ATOM 674 C CA . MET A 1 85 ? -12.243 5.543 4.902 1.00 55.06 85 MET A CA 1
ATOM 675 C C . MET A 1 85 ? -11.599 6.929 5.036 1.00 55.06 85 MET A C 1
ATOM 677 O O . MET A 1 85 ? -11.735 7.757 4.140 1.00 55.06 85 MET A O 1
ATOM 681 N N . VAL A 1 86 ? -10.886 7.196 6.134 1.00 52.06 86 VAL A N 1
ATOM 682 C CA . VAL A 1 86 ? -10.044 8.399 6.255 1.00 52.06 86 VAL A CA 1
ATOM 683 C C . VAL A 1 86 ? -8.640 8.015 5.800 1.00 52.06 86 VAL A C 1
ATOM 685 O O . VAL A 1 86 ? -7.931 7.303 6.508 1.00 52.06 86 VAL A O 1
ATOM 688 N N . SER A 1 87 ? -8.254 8.409 4.587 1.00 51.31 87 SER A N 1
ATOM 689 C CA . SER A 1 87 ? -6.908 8.162 4.046 1.00 51.31 87 SER A CA 1
ATOM 690 C C . SER A 1 87 ? -6.013 9.400 4.061 1.00 51.31 87 SER A C 1
ATOM 692 O O . SER A 1 87 ? -4.792 9.250 4.045 1.00 51.31 87 SER A O 1
ATOM 694 N N . SER A 1 88 ? -6.589 10.600 4.129 1.00 44.50 88 SER A N 1
ATOM 695 C CA . SER A 1 88 ? -5.870 11.862 3.987 1.00 44.50 88 SER A CA 1
ATOM 696 C C . SER A 1 88 ? -5.733 12.613 5.312 1.00 44.50 88 SER A C 1
ATOM 698 O O . SER A 1 88 ? -6.621 12.634 6.162 1.00 44.50 88 SER A O 1
ATOM 700 N N . THR A 1 89 ? -4.570 13.233 5.476 1.00 46.31 89 THR A N 1
ATOM 701 C CA . THR A 1 89 ? -4.228 14.178 6.541 1.00 46.31 89 THR A CA 1
ATOM 702 C C . THR A 1 89 ? -4.010 15.529 5.876 1.00 46.31 89 THR A C 1
ATOM 704 O O . THR A 1 89 ? -3.379 15.606 4.826 1.00 46.31 89 THR A O 1
ATOM 707 N N . TYR A 1 90 ? -4.586 16.586 6.452 1.00 43.03 90 TYR A N 1
ATOM 708 C CA . TYR A 1 90 ? -4.547 17.932 5.876 1.00 43.03 90 TYR A CA 1
ATOM 709 C C . TYR A 1 90 ? -3.171 18.596 5.988 1.00 43.03 90 TYR A C 1
ATOM 711 O O . TYR A 1 90 ? -2.871 19.478 5.189 1.00 43.03 90 TYR A O 1
ATOM 719 N N . LYS A 1 91 ? -2.348 18.215 6.978 1.00 45.03 91 LYS A N 1
ATOM 720 C CA . LYS A 1 91 ? -1.091 18.923 7.243 1.00 45.03 91 LYS A CA 1
ATOM 721 C C . LYS A 1 91 ? 0.131 18.137 6.790 1.00 45.03 91 LYS A C 1
ATOM 723 O O . LYS A 1 91 ? 0.781 18.626 5.887 1.00 45.03 91 LYS A O 1
ATOM 728 N N . GLU A 1 92 ? 0.391 16.930 7.294 1.00 49.78 92 GLU A N 1
ATOM 729 C CA . GLU A 1 92 ? 1.437 16.033 6.759 1.00 49.78 92 GLU A CA 1
ATOM 730 C C . GLU A 1 92 ? 1.144 14.566 7.139 1.00 49.78 92 GLU A C 1
ATOM 732 O O . GLU A 1 92 ? 0.563 14.325 8.208 1.00 49.78 92 GLU A O 1
ATOM 737 N N . PRO A 1 93 ? 1.507 13.570 6.305 1.00 55.00 93 PRO A N 1
ATOM 738 C CA . PRO A 1 93 ? 1.605 12.180 6.743 1.00 55.00 93 PRO A CA 1
ATOM 739 C C . PRO A 1 93 ? 2.774 12.041 7.722 1.00 55.00 93 PRO A C 1
ATOM 741 O O . PRO A 1 93 ? 3.925 12.263 7.363 1.00 55.00 93 PRO A O 1
ATOM 744 N N . PHE A 1 94 ? 2.477 11.677 8.968 1.00 63.44 94 PHE A N 1
ATOM 745 C CA . PHE A 1 94 ? 3.500 11.348 9.960 1.00 63.44 94 PHE A CA 1
ATOM 746 C C . PHE A 1 94 ? 3.925 9.872 9.828 1.00 63.44 94 PHE A C 1
ATOM 748 O O . PHE A 1 94 ? 3.110 9.055 9.382 1.00 63.44 94 PHE A O 1
ATOM 755 N N . PRO A 1 95 ? 5.168 9.507 10.210 1.00 49.78 95 PRO A N 1
ATOM 756 C CA . PRO A 1 95 ? 5.604 8.108 10.262 1.00 49.78 95 PRO A CA 1
ATOM 757 C C . PRO A 1 95 ? 4.579 7.252 11.024 1.00 49.78 95 PRO A C 1
ATOM 759 O O . PRO A 1 95 ? 4.116 7.656 12.090 1.00 49.78 95 PRO A O 1
ATOM 762 N N . GLY A 1 96 ? 4.156 6.120 10.460 1.00 53.78 96 GLY A N 1
ATOM 763 C CA . GLY A 1 96 ? 3.055 5.302 10.988 1.00 53.78 96 GLY A CA 1
ATOM 764 C C . GLY A 1 96 ? 1.653 5.583 10.414 1.00 53.78 96 GLY A C 1
ATOM 765 O O . GLY A 1 96 ? 0.788 4.715 10.494 1.00 53.78 96 GLY A O 1
ATOM 766 N N . TRP A 1 97 ? 1.383 6.751 9.809 1.00 52.72 97 TRP A N 1
ATOM 767 C CA . TRP A 1 97 ? 0.021 7.134 9.369 1.00 52.72 97 TRP A CA 1
ATOM 768 C C . TRP A 1 97 ? -0.502 6.318 8.178 1.00 52.72 97 TRP A C 1
ATOM 770 O O . TRP A 1 97 ? -1.683 5.976 8.103 1.00 52.72 97 TRP A O 1
ATOM 780 N N . ILE A 1 98 ? 0.384 6.015 7.230 1.00 51.22 98 ILE A N 1
ATOM 781 C CA . ILE A 1 98 ? 0.100 5.166 6.063 1.00 51.22 98 ILE A CA 1
ATOM 782 C C . ILE A 1 98 ? 0.883 3.850 6.095 1.00 51.22 98 ILE A C 1
ATOM 784 O O . ILE A 1 98 ? 0.771 3.053 5.169 1.00 51.22 98 ILE A O 1
ATOM 788 N N . GLU A 1 99 ? 1.661 3.620 7.150 1.00 46.91 99 GLU A N 1
ATOM 789 C CA . GLU A 1 99 ? 2.490 2.429 7.323 1.00 46.91 99 GLU A CA 1
ATOM 790 C C . GLU A 1 99 ? 1.644 1.324 7.964 1.00 46.91 99 GLU A C 1
ATOM 792 O O . GLU A 1 99 ? 1.720 1.037 9.154 1.00 46.91 99 GLU A O 1
ATOM 797 N N . GLY A 1 100 ? 0.767 0.728 7.163 1.00 52.81 100 GLY A N 1
ATOM 798 C CA . GLY A 1 100 ? -0.026 -0.421 7.571 1.00 52.81 100 GLY A CA 1
ATOM 799 C C . GLY A 1 100 ? -0.583 -1.144 6.356 1.00 52.81 100 GLY A C 1
ATOM 800 O O . GLY A 1 100 ? -0.960 -0.496 5.384 1.00 52.81 100 GLY A O 1
ATOM 801 N N . TYR A 1 101 ? -0.648 -2.475 6.431 1.00 49.28 101 TYR A N 1
ATOM 802 C CA . TYR A 1 101 ? -1.312 -3.318 5.434 1.00 49.28 101 TYR A CA 1
ATOM 803 C C . TYR A 1 101 ? -2.788 -2.900 5.350 1.00 49.28 101 TYR A C 1
ATOM 805 O O . TYR A 1 101 ? -3.595 -3.242 6.219 1.00 49.28 101 TYR A O 1
ATOM 813 N N . ARG A 1 102 ? -3.151 -2.104 4.342 1.00 65.81 102 ARG A N 1
ATOM 814 C CA . ARG A 1 102 ? -4.541 -1.704 4.110 1.00 65.81 102 ARG A CA 1
ATOM 815 C C . ARG A 1 102 ? -5.306 -2.852 3.460 1.00 65.81 102 ARG A C 1
ATOM 817 O O . ARG A 1 102 ? -4.731 -3.783 2.900 1.00 65.81 102 ARG A O 1
ATOM 824 N N . THR A 1 103 ? -6.635 -2.752 3.462 1.00 62.78 103 THR A N 1
ATOM 825 C CA . THR A 1 103 ? -7.520 -3.714 2.785 1.00 62.78 103 THR A CA 1
ATOM 826 C C . THR A 1 103 ? -7.118 -3.942 1.323 1.00 62.78 103 THR A C 1
ATOM 828 O O . THR A 1 103 ? -7.192 -5.068 0.841 1.00 62.78 103 THR A O 1
ATOM 831 N N . VAL A 1 104 ? -6.641 -2.899 0.628 1.00 65.56 104 VAL A N 1
ATOM 832 C CA . VAL A 1 104 ? -6.190 -3.019 -0.766 1.00 65.56 104 VAL A CA 1
ATOM 833 C C . VAL A 1 104 ? -4.887 -3.814 -0.893 1.00 65.56 104 VAL A C 1
ATOM 835 O O . VAL A 1 104 ? -4.764 -4.604 -1.821 1.00 65.56 104 VAL A O 1
ATOM 838 N N . ASP A 1 105 ? -3.962 -3.702 0.063 1.00 66.12 105 ASP A N 1
ATOM 839 C CA . ASP A 1 105 ? -2.684 -4.426 0.035 1.00 66.12 105 ASP A CA 1
ATOM 840 C C . ASP A 1 105 ? -2.909 -5.931 0.204 1.00 66.12 105 ASP A C 1
ATOM 842 O O . ASP A 1 105 ? -2.281 -6.745 -0.470 1.00 66.12 105 ASP A O 1
ATOM 846 N N . ALA A 1 106 ? -3.872 -6.315 1.050 1.00 70.38 106 ALA A N 1
ATOM 847 C CA . ALA A 1 106 ? -4.286 -7.707 1.203 1.00 70.38 106 ALA A CA 1
ATOM 848 C C . ALA A 1 106 ? -4.929 -8.267 -0.080 1.00 70.38 106 ALA A C 1
ATOM 850 O O . ALA A 1 106 ? -4.665 -9.414 -0.446 1.00 70.38 106 ALA A O 1
ATOM 851 N N . LEU A 1 107 ? -5.734 -7.461 -0.785 1.00 70.50 107 LEU A N 1
ATOM 852 C CA . LEU A 1 107 ? -6.318 -7.843 -2.075 1.00 70.50 107 LEU A CA 1
ATOM 853 C C . LEU A 1 107 ? -5.245 -8.000 -3.154 1.00 70.50 107 LEU A C 1
ATOM 855 O O . LEU A 1 107 ? -5.228 -9.012 -3.851 1.00 70.50 107 LEU A O 1
ATOM 859 N N . ILE A 1 108 ? -4.321 -7.043 -3.257 1.00 69.00 108 ILE A N 1
ATOM 860 C CA . ILE A 1 108 ? -3.233 -7.070 -4.239 1.00 69.00 108 ILE A CA 1
ATOM 861 C C . ILE A 1 108 ? -2.275 -8.230 -3.954 1.00 69.00 108 ILE A C 1
ATOM 863 O O . ILE A 1 108 ? -1.938 -8.989 -4.860 1.00 69.00 108 ILE A O 1
ATOM 867 N N . GLY A 1 109 ? -1.882 -8.424 -2.694 1.00 69.25 109 GLY A N 1
ATOM 868 C CA . GLY A 1 109 ? -1.051 -9.553 -2.282 1.00 69.25 109 GLY A CA 1
ATOM 869 C C . GLY A 1 109 ? -1.742 -10.900 -2.513 1.00 69.25 109 GLY A C 1
ATOM 870 O O . GLY A 1 109 ? -1.100 -11.861 -2.933 1.00 69.25 109 GLY A O 1
ATOM 871 N N . GLY A 1 110 ? -3.057 -10.978 -2.289 1.00 74.31 110 GLY A N 1
ATOM 872 C CA . GLY A 1 110 ? -3.868 -12.153 -2.609 1.00 74.31 110 GLY A CA 1
ATOM 873 C C . GLY A 1 110 ? -3.923 -12.445 -4.109 1.00 74.31 110 GLY A C 1
ATOM 874 O O . GLY A 1 110 ? -3.732 -13.596 -4.506 1.00 74.31 110 GLY A O 1
ATOM 875 N N . TYR A 1 111 ? -4.128 -11.416 -4.934 1.00 74.94 111 TYR A N 1
ATOM 876 C CA . TYR A 1 111 ? -4.134 -11.522 -6.394 1.00 74.94 111 TYR A CA 1
ATOM 877 C C . TYR A 1 111 ? -2.767 -11.948 -6.933 1.00 74.94 111 TYR A C 1
ATOM 879 O O . TYR A 1 111 ? -2.670 -12.942 -7.646 1.00 74.94 111 TYR A O 1
ATOM 887 N N . GLY A 1 112 ? -1.686 -11.273 -6.532 1.00 70.25 112 GLY A N 1
ATOM 888 C CA . GLY A 1 112 ? -0.351 -11.580 -7.048 1.00 70.25 112 GLY A CA 1
ATOM 889 C C . GLY A 1 112 ? 0.243 -12.900 -6.538 1.00 70.25 112 GLY A C 1
ATOM 890 O O . GLY A 1 112 ? 1.149 -13.434 -7.171 1.00 70.25 112 GLY A O 1
ATOM 891 N N . LYS A 1 113 ? -0.292 -13.473 -5.448 1.00 77.31 113 LYS A N 1
ATOM 892 C CA . LYS A 1 113 ? -0.031 -14.867 -5.026 1.00 77.31 113 LYS A CA 1
ATOM 893 C C . LYS A 1 113 ? -0.914 -15.897 -5.749 1.00 77.31 113 LYS A C 1
ATOM 895 O O . LYS A 1 113 ? -0.859 -17.077 -5.410 1.00 77.31 113 LYS A O 1
ATOM 900 N N . GLY A 1 114 ? -1.792 -15.467 -6.656 1.00 73.00 114 GLY A N 1
ATOM 901 C CA . GLY A 1 114 ? -2.763 -16.326 -7.340 1.00 73.00 114 GLY A CA 1
ATOM 902 C C . GLY A 1 114 ? -3.882 -16.868 -6.441 1.00 73.00 114 GLY A C 1
ATOM 903 O O . GLY A 1 114 ? -4.609 -17.768 -6.847 1.00 73.00 114 GLY A O 1
ATOM 904 N N . LYS A 1 115 ? -4.036 -16.352 -5.213 1.00 77.25 115 LYS A N 1
ATOM 905 C CA . LYS A 1 115 ? -5.060 -16.802 -4.248 1.00 77.25 115 LYS A CA 1
ATOM 906 C C . LYS A 1 115 ? -6.414 -16.133 -4.461 1.00 77.25 115 LYS A C 1
ATOM 908 O O . LYS A 1 115 ? -7.437 -16.690 -4.075 1.00 77.25 115 LYS A O 1
ATOM 913 N N . VAL A 1 116 ? -6.415 -14.938 -5.044 1.00 75.69 116 VAL A N 1
ATOM 914 C CA . VAL A 1 116 ? -7.622 -14.199 -5.424 1.00 75.69 116 VAL A CA 1
ATOM 915 C C . VAL A 1 116 ? -7.597 -14.059 -6.945 1.00 75.69 116 VAL A C 1
ATOM 917 O O . VAL A 1 116 ? -7.023 -13.096 -7.439 1.00 75.69 116 VAL A O 1
ATOM 920 N N . PRO A 1 117 ? -8.156 -15.016 -7.708 1.00 62.41 117 PRO A N 1
ATOM 921 C CA . PRO A 1 117 ? -8.069 -14.998 -9.171 1.00 62.41 117 PRO A CA 1
ATOM 922 C C . PRO A 1 117 ? -8.888 -13.860 -9.798 1.00 62.41 117 PRO A C 1
ATOM 924 O O . PRO A 1 117 ? -8.600 -13.423 -10.907 1.00 62.41 117 PRO A O 1
ATOM 927 N N . CYS A 1 118 ? -9.904 -13.361 -9.090 1.00 65.31 118 CYS A N 1
ATOM 928 C CA . CYS A 1 118 ? -10.716 -12.232 -9.518 1.00 65.31 118 CYS A CA 1
ATOM 929 C C . CYS A 1 118 ? -11.327 -11.509 -8.314 1.00 65.31 118 CYS A C 1
ATOM 931 O O . CYS A 1 118 ? -11.632 -12.127 -7.291 1.00 65.31 118 CYS A O 1
ATOM 933 N N . PHE A 1 119 ? -11.567 -10.208 -8.464 1.00 63.72 119 PHE A N 1
ATOM 934 C CA . PHE A 1 119 ? -12.356 -9.418 -7.526 1.00 63.72 119 PHE A CA 1
ATOM 935 C C . PHE A 1 119 ? -13.649 -8.990 -8.220 1.00 63.72 119 PHE A C 1
ATOM 937 O O . PHE A 1 119 ? -13.607 -8.325 -9.254 1.00 63.72 119 PHE A O 1
ATOM 944 N N . VAL A 1 120 ? -14.802 -9.401 -7.684 1.00 60.22 120 VAL A N 1
ATOM 945 C CA . VAL A 1 120 ? -16.104 -9.012 -8.239 1.00 60.22 120 VAL A CA 1
ATOM 946 C C . VAL A 1 120 ? -16.323 -7.535 -7.928 1.00 60.22 120 VAL A C 1
ATOM 948 O O . VAL A 1 120 ? -16.557 -7.156 -6.783 1.00 60.22 120 VAL A O 1
ATOM 951 N N . GLY A 1 121 ? -16.228 -6.697 -8.952 1.00 63.38 121 GLY A N 1
ATOM 952 C CA . GLY A 1 121 ? -16.454 -5.262 -8.865 1.00 63.38 121 GLY A CA 1
ATOM 953 C C . GLY A 1 121 ? -17.125 -4.764 -10.134 1.00 63.38 121 GLY A C 1
ATOM 954 O O . GLY A 1 121 ? -16.970 -5.358 -11.201 1.00 63.38 121 GLY A O 1
ATOM 955 N N . ASN A 1 122 ? -17.896 -3.684 -10.029 1.00 52.75 122 ASN A N 1
ATOM 956 C CA . ASN A 1 122 ? -18.424 -3.037 -11.220 1.00 52.75 122 ASN A CA 1
ATOM 957 C C . ASN A 1 122 ? -17.242 -2.363 -11.964 1.00 52.75 122 ASN A C 1
ATOM 959 O O . ASN A 1 122 ? -16.543 -1.551 -11.360 1.00 52.75 122 ASN A O 1
ATOM 963 N N . PRO A 1 123 ? -17.001 -2.667 -13.255 1.00 53.50 123 PRO A N 1
ATOM 964 C CA . PRO A 1 123 ? -15.889 -2.095 -14.024 1.00 53.50 123 PRO A CA 1
ATOM 965 C C . PRO A 1 123 ? -15.977 -0.571 -14.211 1.00 53.50 123 PRO A C 1
ATOM 967 O O . PRO A 1 123 ? -14.984 0.066 -14.551 1.00 53.50 123 PRO A O 1
ATOM 970 N N . GLN A 1 124 ? -17.148 0.025 -13.983 1.00 52.34 124 GLN A N 1
ATOM 971 C CA . GLN A 1 124 ? -17.368 1.475 -14.000 1.00 52.34 124 GLN A CA 1
ATOM 972 C C . GLN A 1 124 ? -17.148 2.115 -12.622 1.00 52.34 124 GLN A C 1
ATOM 974 O O . GLN A 1 124 ? -17.236 3.336 -12.487 1.00 52.34 124 GLN A O 1
ATOM 979 N N . THR A 1 125 ? -16.889 1.319 -11.580 1.00 44.28 125 THR A N 1
ATOM 980 C CA . THR A 1 125 ? -16.552 1.846 -10.261 1.00 44.28 125 THR A CA 1
ATOM 981 C C . THR A 1 125 ? -15.196 2.533 -10.324 1.00 44.28 125 THR A C 1
ATOM 983 O O . THR A 1 125 ? -14.169 1.914 -10.594 1.00 44.28 125 THR A O 1
ATOM 986 N N . ILE A 1 126 ? -15.192 3.827 -10.016 1.00 47.31 126 ILE A N 1
ATOM 987 C CA . ILE A 1 126 ? -13.966 4.588 -9.806 1.00 47.31 126 ILE A CA 1
ATOM 988 C C . ILE A 1 126 ? -13.429 4.198 -8.427 1.00 47.31 126 ILE A C 1
ATOM 990 O O . ILE A 1 126 ? -13.950 4.632 -7.400 1.00 47.31 126 ILE A O 1
ATOM 994 N N . LEU A 1 127 ? -12.412 3.335 -8.400 1.00 48.12 127 LEU A N 1
ATOM 995 C CA . LEU A 1 127 ? -11.629 3.088 -7.192 1.00 48.12 127 LEU A CA 1
ATOM 996 C C . LEU A 1 127 ? -10.626 4.238 -7.039 1.00 48.12 127 LEU A C 1
ATOM 998 O O . LEU A 1 127 ? -9.646 4.312 -7.779 1.00 48.12 127 LEU A O 1
ATOM 1002 N N . ASP A 1 128 ? -10.862 5.131 -6.080 1.00 41.00 128 ASP A N 1
ATOM 1003 C CA . ASP A 1 128 ? -9.866 6.124 -5.669 1.00 41.00 128 ASP A CA 1
ATOM 1004 C C . ASP A 1 128 ? -8.840 5.449 -4.745 1.00 41.00 128 ASP A C 1
ATOM 1006 O O . ASP A 1 128 ? -8.963 5.438 -3.514 1.00 41.00 128 ASP A O 1
ATOM 1010 N N . VAL A 1 129 ? -7.863 4.775 -5.359 1.00 52.38 129 VAL A N 1
ATOM 1011 C CA . VAL A 1 129 ? -6.748 4.154 -4.638 1.00 52.38 129 VAL A CA 1
ATOM 1012 C C . VAL A 1 129 ? -5.663 5.196 -4.464 1.00 52.38 129 VAL A C 1
ATOM 1014 O O . VAL A 1 129 ? -4.755 5.339 -5.281 1.00 52.38 129 VAL A O 1
ATOM 1017 N N . ASN A 1 130 ? -5.766 5.934 -3.369 1.00 50.59 130 ASN A N 1
ATOM 1018 C CA . ASN A 1 130 ? -4.796 6.956 -3.027 1.00 50.59 130 ASN A CA 1
ATOM 1019 C C . ASN A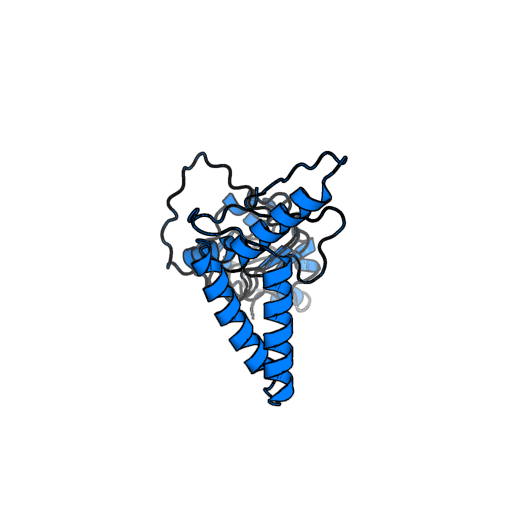 1 130 ? -3.529 6.303 -2.430 1.00 50.59 130 ASN A C 1
ATOM 1021 O O . ASN A 1 130 ? -3.290 6.340 -1.221 1.00 50.59 130 ASN A O 1
ATOM 1025 N N . LEU A 1 131 ? -2.725 5.655 -3.286 1.00 58.91 131 LEU A N 1
ATOM 1026 C CA . LEU A 1 131 ? -1.350 5.221 -2.994 1.00 58.91 131 LEU A CA 1
ATOM 1027 C C . LEU A 1 131 ? -0.458 6.465 -2.990 1.00 58.91 131 LEU A C 1
ATOM 1029 O O . LEU A 1 131 ? 0.328 6.706 -3.901 1.00 58.91 131 LEU A O 1
ATOM 1033 N N . LEU A 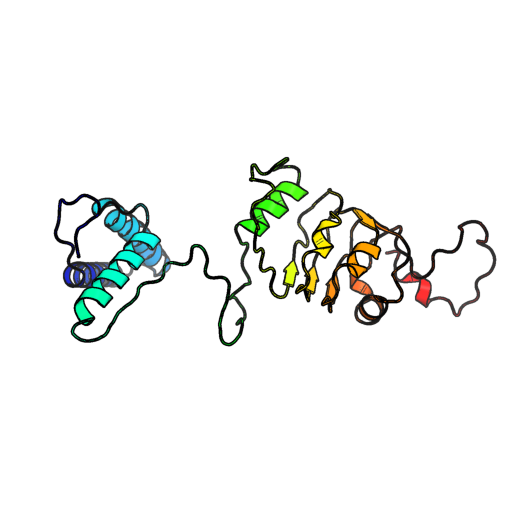1 132 ? -0.692 7.317 -1.992 1.00 55.41 132 LEU A N 1
ATOM 1034 C CA . LEU A 1 132 ? -0.431 8.752 -2.084 1.00 55.41 132 LEU A CA 1
ATOM 1035 C C . LEU A 1 132 ? 1.048 9.105 -2.251 1.00 55.41 132 LEU A C 1
ATOM 1037 O O . LEU A 1 132 ? 1.335 10.178 -2.759 1.00 55.41 132 LEU A O 1
ATOM 1041 N N . TYR A 1 133 ? 1.975 8.216 -1.881 1.00 66.25 133 TYR A N 1
ATOM 1042 C CA . TYR A 1 133 ? 3.411 8.500 -1.965 1.00 66.25 133 TYR A CA 1
ATOM 1043 C C . TYR A 1 133 ? 4.282 7.260 -2.146 1.00 66.25 133 TYR A C 1
ATOM 1045 O O . TYR A 1 133 ? 5.296 7.331 -2.834 1.00 66.25 133 TYR A O 1
ATOM 1053 N N . ALA A 1 134 ? 3.905 6.124 -1.560 1.00 71.12 134 ALA A N 1
ATOM 1054 C CA . ALA A 1 134 ? 4.693 4.903 -1.618 1.00 71.12 134 ALA A CA 1
ATOM 1055 C C . ALA A 1 134 ? 3.795 3.678 -1.779 1.00 71.12 134 ALA A C 1
ATOM 1057 O O . ALA A 1 134 ? 2.773 3.562 -1.104 1.00 71.12 134 ALA A O 1
ATOM 1058 N N . PHE A 1 135 ? 4.198 2.759 -2.648 1.00 76.19 135 PHE A N 1
ATOM 1059 C CA . PHE A 1 135 ? 3.557 1.467 -2.840 1.00 76.19 135 PHE A CA 1
ATOM 1060 C C . PHE A 1 135 ? 4.614 0.385 -2.689 1.00 76.19 135 PHE A C 1
ATOM 1062 O O . PHE A 1 135 ? 5.550 0.336 -3.483 1.00 76.19 135 PHE A O 1
ATOM 1069 N N . ASN A 1 136 ? 4.502 -0.440 -1.648 1.00 77.12 136 ASN A N 1
ATOM 1070 C CA . ASN A 1 136 ? 5.509 -1.439 -1.322 1.00 77.12 136 ASN A CA 1
ATOM 1071 C C . ASN A 1 136 ? 4.885 -2.831 -1.188 1.00 77.12 136 ASN A C 1
ATOM 1073 O O . ASN A 1 136 ? 4.094 -3.086 -0.285 1.00 77.12 136 ASN A O 1
ATOM 1077 N N . LEU A 1 137 ? 5.285 -3.726 -2.083 1.00 76.56 137 LEU A N 1
ATOM 1078 C CA . LEU A 1 137 ? 4.937 -5.139 -2.121 1.00 76.56 137 LEU A CA 1
ATOM 1079 C C . LEU A 1 137 ? 6.186 -6.027 -2.061 1.00 76.56 137 LEU A C 1
ATOM 1081 O O . LEU A 1 137 ? 6.141 -7.174 -2.516 1.00 76.56 137 LEU A O 1
ATOM 1085 N N . SER A 1 138 ? 7.307 -5.538 -1.533 1.00 79.88 138 SER A N 1
ATOM 1086 C CA . SER A 1 138 ? 8.529 -6.334 -1.478 1.00 79.88 138 SER A CA 1
ATOM 1087 C C . SER A 1 138 ? 8.369 -7.618 -0.652 1.00 79.88 138 SER A C 1
ATOM 1089 O O . SER A 1 138 ? 7.558 -7.684 0.272 1.00 79.88 138 SER A O 1
ATOM 1091 N N . ALA A 1 139 ? 9.141 -8.651 -0.999 1.00 78.62 139 ALA A N 1
ATOM 1092 C CA . ALA A 1 139 ? 9.222 -9.921 -0.274 1.00 78.62 139 ALA A CA 1
ATOM 1093 C C . ALA A 1 139 ? 7.874 -10.656 -0.108 1.00 78.62 139 ALA A C 1
ATOM 1095 O O . ALA A 1 139 ? 7.588 -11.228 0.945 1.00 78.62 139 ALA A O 1
ATOM 1096 N N . ASN A 1 140 ? 7.034 -10.663 -1.149 1.00 60.72 140 ASN A N 1
ATOM 1097 C CA . ASN A 1 140 ? 5.715 -11.303 -1.107 1.00 60.72 140 ASN A CA 1
ATOM 1098 C C . ASN A 1 140 ? 5.594 -12.579 -1.950 1.00 60.72 140 ASN A C 1
ATOM 1100 O O . ASN A 1 140 ? 4.548 -13.225 -1.891 1.00 60.72 140 ASN A O 1
ATOM 1104 N N . GLY A 1 141 ? 6.623 -12.980 -2.700 1.00 73.94 141 GLY A N 1
ATOM 1105 C CA . GLY A 1 141 ? 6.564 -14.153 -3.579 1.00 73.94 141 GLY A CA 1
ATOM 1106 C C . GLY A 1 141 ? 5.492 -14.041 -4.670 1.00 73.94 141 GLY A C 1
ATOM 1107 O O . GLY A 1 141 ? 4.885 -15.045 -5.031 1.00 73.94 141 GLY A O 1
ATOM 1108 N N . LEU A 1 142 ? 5.203 -12.824 -5.142 1.00 77.12 142 LEU A N 1
ATOM 1109 C CA . LEU A 1 142 ? 4.236 -12.586 -6.218 1.00 77.12 142 LEU A CA 1
ATOM 1110 C C . LEU A 1 142 ? 4.786 -13.139 -7.538 1.00 77.12 142 LEU A C 1
ATOM 1112 O O . LEU A 1 142 ? 5.948 -12.894 -7.839 1.00 77.12 142 LEU A O 1
ATOM 1116 N N . THR A 1 143 ? 3.981 -13.854 -8.324 1.00 80.00 143 THR A N 1
ATOM 1117 C CA . THR A 1 143 ? 4.440 -14.576 -9.536 1.00 80.00 143 THR A CA 1
ATOM 1118 C C . THR A 1 143 ? 3.824 -14.073 -10.841 1.00 80.00 143 THR A C 1
ATOM 1120 O O . THR A 1 143 ? 4.048 -14.650 -11.903 1.00 80.00 143 THR A O 1
ATOM 1123 N N . VAL A 1 144 ? 3.003 -13.029 -10.759 1.00 83.75 144 VAL A N 1
ATOM 1124 C CA . VAL A 1 144 ? 2.209 -12.506 -11.877 1.00 83.75 144 VAL A CA 1
ATOM 1125 C C . VAL A 1 144 ? 2.957 -11.439 -12.678 1.00 83.75 144 VAL A C 1
ATOM 1127 O O . VAL A 1 144 ? 3.954 -10.876 -12.224 1.00 83.75 144 VAL A O 1
ATOM 1130 N N . GLU A 1 145 ? 2.450 -11.131 -13.869 1.00 88.00 145 GLU A N 1
ATOM 1131 C CA . GLU A 1 145 ? 2.912 -9.979 -14.643 1.00 88.00 145 GLU A CA 1
ATOM 1132 C C . GLU A 1 145 ? 2.458 -8.662 -13.989 1.00 88.00 145 GLU A C 1
ATOM 1134 O O . GLU A 1 145 ? 1.357 -8.589 -13.432 1.00 88.00 145 GLU A O 1
ATOM 1139 N N . VAL A 1 146 ? 3.291 -7.615 -14.037 1.00 88.19 146 VAL A N 1
ATOM 1140 C CA . VAL A 1 146 ? 2.876 -6.275 -13.588 1.00 88.19 146 VAL A CA 1
ATOM 1141 C C . VAL A 1 146 ? 1.935 -5.675 -14.640 1.00 88.19 146 VAL A C 1
ATOM 1143 O O . VAL A 1 146 ? 2.361 -5.461 -15.774 1.00 88.19 146 VAL A O 1
ATOM 1146 N N . PRO A 1 147 ? 0.674 -5.368 -14.291 1.00 84.75 147 PRO A N 1
ATOM 1147 C CA . PRO A 1 147 ? -0.293 -4.841 -15.247 1.00 84.75 147 PRO A CA 1
ATOM 1148 C C . PRO A 1 147 ? 0.062 -3.412 -15.678 1.00 84.75 147 PRO A C 1
ATOM 1150 O O . PRO A 1 147 ? 0.479 -2.596 -14.851 1.00 84.75 147 PRO A O 1
ATOM 1153 N N . SER A 1 148 ? -0.178 -3.080 -16.951 1.00 81.38 148 SER A N 1
ATOM 1154 C CA . SER A 1 148 ? 0.007 -1.721 -17.502 1.00 81.38 148 SER A CA 1
ATOM 1155 C C . SER A 1 148 ? -0.810 -0.657 -16.753 1.00 81.38 148 SER A C 1
ATOM 1157 O O . SER A 1 148 ? -0.450 0.508 -16.647 1.00 81.38 148 SER A O 1
ATOM 1159 N N . GLU A 1 149 ? -1.900 -1.065 -16.114 1.00 81.31 149 GLU A N 1
ATOM 1160 C CA . GLU A 1 149 ? -2.766 -0.218 -15.310 1.00 81.31 149 GLU A CA 1
ATOM 1161 C C . GLU A 1 149 ? -2.043 0.436 -14.125 1.00 81.31 149 GLU A C 1
ATOM 1163 O O . GLU A 1 149 ? -2.532 1.450 -13.621 1.00 81.31 149 GLU A O 1
ATOM 1168 N N . ILE A 1 150 ? -0.871 -0.068 -13.709 1.00 81.75 150 ILE A N 1
ATOM 1169 C CA . ILE A 1 150 ? -0.020 0.600 -12.715 1.00 81.75 150 ILE A CA 1
ATOM 1170 C C . ILE A 1 150 ? 0.312 2.040 -13.135 1.00 81.75 150 ILE A C 1
ATOM 1172 O O . ILE A 1 150 ? 0.369 2.925 -12.283 1.00 81.75 150 ILE A O 1
ATOM 1176 N N . GLY A 1 151 ? 0.394 2.322 -14.440 1.00 82.31 151 GLY A N 1
ATOM 1177 C CA . GLY A 1 151 ? 0.570 3.660 -14.994 1.00 82.31 151 GLY A CA 1
ATOM 1178 C C . GLY A 1 151 ? -0.541 4.654 -14.637 1.00 82.31 151 GLY A C 1
ATOM 1179 O O . GLY A 1 151 ? -0.360 5.864 -14.784 1.00 82.31 151 GLY A O 1
ATOM 1180 N N . ARG A 1 152 ? -1.696 4.199 -14.133 1.00 82.19 152 ARG A N 1
ATOM 1181 C CA . ARG A 1 152 ? -2.768 5.079 -13.629 1.00 82.19 152 ARG A CA 1
ATOM 1182 C C . ARG A 1 152 ? -2.432 5.715 -12.278 1.00 82.19 152 ARG A C 1
ATOM 1184 O O . ARG A 1 152 ? -3.081 6.689 -11.900 1.00 82.19 152 ARG A O 1
ATOM 1191 N N . LEU A 1 153 ? -1.399 5.241 -11.578 1.00 79.44 153 LEU A N 1
ATOM 1192 C CA . LEU A 1 153 ? -0.938 5.787 -10.299 1.00 79.44 153 LEU A CA 1
ATOM 1193 C C . LEU A 1 153 ? -0.095 7.058 -10.500 1.00 79.44 153 LEU A C 1
ATOM 1195 O O . LEU A 1 153 ? 1.106 7.093 -10.235 1.00 79.44 153 LEU A O 1
ATOM 1199 N N . LYS A 1 154 ? -0.729 8.132 -10.985 1.00 82.81 154 LYS A N 1
ATOM 1200 C CA . LYS A 1 154 ? -0.038 9.365 -11.404 1.00 82.81 154 LYS A CA 1
ATOM 1201 C C . LYS A 1 154 ? 0.695 10.104 -10.285 1.00 82.81 154 LYS A C 1
ATOM 1203 O O . LYS A 1 154 ? 1.628 10.830 -10.591 1.00 82.81 154 LYS A O 1
ATOM 1208 N N . MET A 1 155 ? 0.312 9.889 -9.027 1.00 81.06 155 MET A N 1
ATOM 1209 C CA . MET A 1 155 ? 0.908 10.540 -7.851 1.00 81.06 155 MET A CA 1
ATOM 1210 C C . MET A 1 155 ? 1.971 9.682 -7.142 1.00 81.06 155 MET A C 1
ATOM 1212 O O . MET A 1 155 ? 2.520 10.106 -6.128 1.00 81.06 155 MET A O 1
ATOM 1216 N N . LEU A 1 156 ? 2.264 8.473 -7.636 1.00 82.88 156 LEU A N 1
ATOM 1217 C CA . LEU A 1 156 ? 3.167 7.547 -6.955 1.00 82.88 156 LEU A CA 1
ATOM 1218 C C . LEU A 1 156 ? 4.619 8.051 -6.993 1.00 82.88 156 LEU A C 1
ATOM 1220 O O . LEU A 1 156 ? 5.182 8.205 -8.076 1.00 82.88 156 LEU A O 1
ATOM 1224 N N . LEU A 1 157 ? 5.236 8.260 -5.822 1.00 86.00 157 LEU A N 1
ATOM 1225 C CA . LEU A 1 157 ? 6.633 8.712 -5.713 1.00 86.00 157 LEU A CA 1
ATOM 1226 C C . LEU A 1 157 ? 7.619 7.563 -5.493 1.00 86.00 157 LEU A C 1
ATOM 1228 O O . LEU A 1 157 ? 8.739 7.618 -5.998 1.00 86.00 157 LEU A O 1
ATOM 1232 N N . ARG A 1 158 ? 7.228 6.539 -4.729 1.00 86.06 158 ARG A N 1
ATOM 1233 C CA . ARG A 1 158 ? 8.091 5.419 -4.343 1.00 86.06 158 ARG A CA 1
ATOM 1234 C C . ARG A 1 158 ? 7.437 4.085 -4.671 1.00 86.06 158 ARG A C 1
ATOM 1236 O O . ARG A 1 158 ? 6.305 3.836 -4.262 1.00 86.06 158 ARG A O 1
ATOM 1243 N N . LEU A 1 159 ? 8.156 3.213 -5.364 1.00 89.12 159 LEU A N 1
ATOM 1244 C CA . LEU A 1 159 ? 7.684 1.879 -5.733 1.00 89.12 159 LEU A CA 1
ATOM 1245 C C . LEU A 1 159 ? 8.640 0.810 -5.197 1.00 89.12 159 LEU A C 1
ATOM 1247 O O . LEU A 1 159 ? 9.797 0.763 -5.595 1.00 89.12 159 LEU A O 1
ATOM 1251 N N . GLY A 1 160 ? 8.166 -0.063 -4.315 1.00 89.81 160 GLY A N 1
ATOM 1252 C CA . GLY A 1 160 ? 8.901 -1.222 -3.815 1.00 89.81 160 GLY A CA 1
ATOM 1253 C C . GLY A 1 160 ? 8.260 -2.513 -4.304 1.00 89.81 160 GLY A C 1
ATOM 1254 O O . GLY A 1 160 ? 7.147 -2.835 -3.913 1.00 89.81 160 GLY A O 1
ATOM 1255 N N . LEU A 1 161 ? 8.953 -3.265 -5.149 1.00 89.62 161 LEU A N 1
ATOM 1256 C CA . LEU A 1 161 ? 8.517 -4.557 -5.689 1.00 89.62 161 LEU A CA 1
ATOM 1257 C C . LEU A 1 161 ? 9.565 -5.657 -5.478 1.00 89.62 161 LEU A C 1
ATOM 1259 O O . LEU A 1 161 ? 9.398 -6.764 -5.987 1.00 89.62 161 LEU A O 1
ATOM 1263 N N . SER A 1 162 ? 10.647 -5.369 -4.754 1.00 90.31 162 SER A N 1
ATOM 1264 C CA . SER A 1 162 ? 11.811 -6.250 -4.676 1.00 90.31 162 SER A CA 1
ATOM 1265 C C . SER A 1 162 ? 11.528 -7.619 -4.058 1.00 90.31 162 SER A C 1
ATOM 1267 O O . SER A 1 162 ? 10.592 -7.779 -3.276 1.00 90.31 162 SER A O 1
ATOM 1269 N N . CYS A 1 163 ? 12.360 -8.610 -4.377 1.00 88.75 163 CYS A N 1
ATOM 1270 C CA . CYS A 1 163 ? 12.258 -9.970 -3.838 1.00 88.75 163 CYS A CA 1
ATOM 1271 C C . CYS A 1 163 ? 10.883 -10.606 -4.109 1.00 88.75 163 CYS A C 1
ATOM 1273 O O . CYS A 1 163 ? 10.195 -11.080 -3.200 1.00 88.75 163 CYS A O 1
ATOM 1275 N N . ASN A 1 164 ? 10.471 -10.591 -5.373 1.00 84.38 164 ASN A N 1
ATOM 1276 C CA . ASN A 1 164 ? 9.290 -11.294 -5.862 1.00 84.38 164 ASN A CA 1
ATOM 1277 C C . ASN A 1 164 ? 9.669 -12.102 -7.116 1.00 84.38 164 ASN A C 1
ATOM 1279 O O . ASN A 1 164 ? 10.834 -12.234 -7.469 1.00 84.38 164 ASN A O 1
ATOM 1283 N N . ASN A 1 165 ? 8.686 -12.688 -7.783 1.00 85.50 165 ASN A N 1
ATOM 1284 C CA . ASN A 1 165 ? 8.848 -13.384 -9.053 1.00 85.50 165 ASN A CA 1
ATOM 1285 C C . ASN A 1 165 ? 7.979 -12.715 -10.136 1.00 85.50 165 ASN A C 1
ATOM 1287 O O . ASN A 1 165 ? 7.362 -13.396 -10.956 1.00 85.50 165 ASN A O 1
ATOM 1291 N N . LEU A 1 166 ? 7.884 -11.378 -10.089 1.00 89.25 166 LEU A N 1
ATOM 1292 C CA . LEU A 1 166 ? 7.096 -10.573 -11.023 1.00 89.25 166 LEU A CA 1
ATOM 1293 C C . LEU A 1 166 ? 7.811 -10.474 -12.370 1.00 89.25 166 LEU A C 1
ATOM 1295 O O . LEU A 1 166 ? 9.035 -10.343 -12.412 1.00 89.25 166 LEU A O 1
ATOM 1299 N N . SER A 1 167 ? 7.053 -10.458 -13.464 1.00 93.31 167 SER A N 1
ATOM 1300 C CA . SER A 1 167 ? 7.577 -10.183 -14.807 1.00 93.31 167 SER A CA 1
ATOM 1301 C C . SER A 1 167 ? 6.957 -8.909 -15.372 1.00 93.31 167 SER A C 1
ATOM 1303 O O . SER A 1 167 ? 5.784 -8.646 -15.128 1.00 93.31 167 SER A O 1
ATOM 1305 N N . ALA A 1 168 ? 7.746 -8.090 -16.069 1.00 93.94 168 ALA A N 1
ATOM 1306 C CA . ALA A 1 168 ? 7.263 -6.942 -16.835 1.00 93.94 168 ALA A CA 1
ATOM 1307 C C . ALA A 1 168 ? 8.386 -6.312 -17.662 1.00 93.94 168 ALA A C 1
ATOM 1309 O O . ALA A 1 168 ? 9.569 -6.377 -17.308 1.00 93.94 168 ALA A O 1
ATOM 1310 N N . SER A 1 169 ? 8.006 -5.585 -18.713 1.00 94.00 169 SER A N 1
ATOM 1311 C CA . SER A 1 169 ? 8.928 -4.647 -19.345 1.00 94.00 169 SER A CA 1
ATOM 1312 C C . SER A 1 169 ? 9.228 -3.483 -18.401 1.00 94.00 169 SER A C 1
ATOM 1314 O O . SER A 1 169 ? 8.319 -2.864 -17.850 1.00 94.00 169 SER A O 1
ATOM 1316 N N . ILE A 1 170 ? 10.500 -3.103 -18.288 1.00 92.50 170 ILE A N 1
ATOM 1317 C CA . ILE A 1 170 ? 10.925 -1.942 -17.492 1.00 92.50 170 ILE A CA 1
ATOM 1318 C C . ILE A 1 170 ? 10.305 -0.608 -17.952 1.00 92.50 170 ILE A C 1
ATOM 1320 O O . ILE A 1 170 ? 10.224 0.345 -17.175 1.00 92.50 170 ILE A O 1
ATO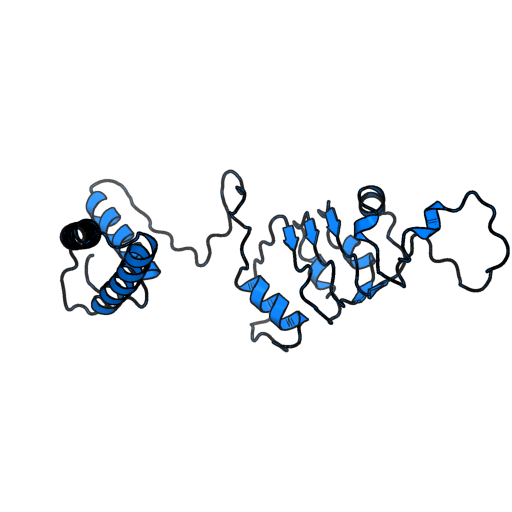M 1324 N N . LYS A 1 171 ? 9.786 -0.552 -19.187 1.00 91.75 171 LYS A N 1
ATOM 1325 C CA . LYS A 1 171 ? 9.041 0.598 -19.722 1.00 91.75 171 LYS A CA 1
ATOM 1326 C C . LYS A 1 171 ? 7.813 0.963 -18.893 1.00 91.75 171 LYS A C 1
ATOM 1328 O O . LYS A 1 171 ? 7.412 2.119 -18.905 1.00 91.75 171 LYS A O 1
ATOM 1333 N N . VAL A 1 172 ? 7.270 0.029 -18.111 1.00 91.44 172 VAL A N 1
ATOM 1334 C CA . VAL A 1 172 ? 6.155 0.299 -17.194 1.00 91.44 172 VAL A CA 1
ATOM 1335 C C . VAL A 1 172 ? 6.458 1.446 -16.217 1.00 91.44 172 VAL A C 1
ATOM 1337 O O . VAL A 1 172 ? 5.565 2.189 -15.817 1.00 91.44 172 VAL A O 1
ATOM 1340 N N . LEU A 1 173 ? 7.736 1.666 -15.877 1.00 91.44 173 LEU A N 1
ATOM 1341 C CA . LEU A 1 173 ? 8.136 2.790 -15.032 1.00 91.44 173 LEU A CA 1
ATOM 1342 C C . LEU A 1 173 ? 7.973 4.148 -15.733 1.00 91.44 173 LEU A C 1
ATOM 1344 O O . LEU A 1 173 ? 7.830 5.160 -15.053 1.00 91.44 173 LEU A O 1
ATOM 1348 N N . GLU A 1 174 ? 7.972 4.220 -17.069 1.00 90.38 174 GLU A N 1
ATOM 1349 C CA . GLU A 1 174 ? 7.716 5.471 -17.803 1.00 90.38 174 GLU A CA 1
ATOM 1350 C C . GLU A 1 174 ? 6.301 5.993 -17.558 1.00 90.38 174 GLU A C 1
ATOM 1352 O O . GLU A 1 174 ? 6.100 7.204 -17.484 1.00 90.38 174 GLU A O 1
ATOM 1357 N N . GLU A 1 175 ? 5.342 5.101 -17.320 1.00 89.19 175 GLU A N 1
ATOM 1358 C CA . GLU A 1 175 ? 3.931 5.449 -17.149 1.00 89.19 175 GLU A CA 1
ATOM 1359 C C . GLU A 1 175 ? 3.608 6.121 -15.799 1.00 89.19 175 GLU A C 1
ATOM 1361 O O . GLU A 1 175 ? 2.495 6.625 -15.608 1.00 89.19 175 GLU A O 1
ATOM 1366 N N . LEU A 1 176 ? 4.587 6.166 -14.885 1.00 90.00 176 LEU A N 1
ATOM 1367 C CA . LEU A 1 176 ? 4.493 6.682 -13.514 1.00 90.00 176 LEU A CA 1
ATOM 1368 C C . LEU A 1 176 ? 5.177 8.058 -13.365 1.00 90.00 176 LEU A C 1
ATOM 1370 O O . LEU A 1 176 ? 6.265 8.141 -12.790 1.00 90.00 176 LEU A O 1
ATOM 1374 N N . PRO A 1 177 ? 4.614 9.166 -13.881 1.00 88.81 177 PRO A N 1
ATOM 1375 C CA . PRO A 1 177 ? 5.341 10.425 -14.097 1.00 88.81 177 PRO A CA 1
ATOM 1376 C C . PRO A 1 177 ? 5.990 11.020 -12.839 1.00 88.81 177 PRO A C 1
ATOM 1378 O O . PRO A 1 177 ? 7.057 11.618 -12.939 1.00 88.81 177 PRO A O 1
ATOM 1381 N N . SER A 1 178 ? 5.396 10.820 -11.662 1.00 89.38 178 SER A N 1
ATOM 1382 C CA . SER A 1 178 ? 5.905 11.354 -10.394 1.00 89.38 178 SER A CA 1
ATOM 1383 C C . SER A 1 178 ? 6.913 10.447 -9.677 1.00 89.38 178 SER A C 1
ATOM 1385 O O . SER A 1 178 ? 7.389 10.814 -8.609 1.00 89.38 178 SER A O 1
ATOM 1387 N N . LEU A 1 179 ? 7.271 9.288 -10.240 1.00 90.44 179 LEU A N 1
ATOM 1388 C CA . LEU A 1 179 ? 8.133 8.309 -9.574 1.00 90.44 179 LEU A CA 1
ATOM 1389 C C . LEU A 1 179 ? 9.570 8.832 -9.391 1.00 90.44 179 LEU A C 1
ATOM 1391 O O . LEU A 1 179 ? 10.254 9.149 -10.368 1.00 90.44 179 LEU A O 1
ATOM 1395 N N . VAL A 1 180 ? 10.019 8.873 -8.136 1.00 90.06 180 VAL A N 1
ATOM 1396 C CA . VAL A 1 180 ? 11.336 9.361 -7.687 1.00 90.06 180 VAL A CA 1
ATOM 1397 C C . VAL A 1 180 ? 12.234 8.222 -7.209 1.00 90.06 180 VAL A C 1
ATOM 1399 O O . VAL A 1 180 ? 13.449 8.291 -7.373 1.00 90.06 180 VAL A O 1
ATOM 1402 N N . GLU A 1 181 ? 11.654 7.170 -6.635 1.00 89.69 181 GLU A N 1
ATOM 1403 C CA . GLU A 1 181 ? 12.384 6.003 -6.142 1.00 89.69 181 GLU A CA 1
ATOM 1404 C C . GLU A 1 181 ? 11.671 4.725 -6.592 1.00 89.69 181 GLU A C 1
ATOM 1406 O O . GLU A 1 181 ? 10.448 4.610 -6.500 1.00 89.69 181 GLU A O 1
ATOM 1411 N N . ALA A 1 182 ? 12.431 3.744 -7.072 1.00 92.62 182 ALA A N 1
ATOM 1412 C CA . ALA A 1 182 ? 11.905 2.441 -7.451 1.00 92.62 182 ALA A CA 1
ATOM 1413 C C . ALA A 1 182 ? 12.895 1.359 -7.039 1.00 92.62 182 ALA A C 1
ATOM 1415 O O . ALA A 1 182 ? 14.076 1.492 -7.340 1.00 92.62 182 ALA A O 1
ATOM 1416 N N . ASN A 1 183 ? 12.411 0.302 -6.394 1.00 93.12 183 ASN A N 1
ATOM 1417 C CA . ASN A 1 183 ? 13.168 -0.902 -6.097 1.00 93.12 183 ASN A CA 1
ATOM 1418 C C . ASN A 1 183 ? 12.448 -2.120 -6.665 1.00 93.12 183 ASN A C 1
ATOM 1420 O O . ASN A 1 183 ? 11.431 -2.556 -6.134 1.00 93.12 183 ASN A O 1
ATOM 1424 N N . ILE A 1 184 ? 12.986 -2.648 -7.758 1.00 94.56 184 ILE A N 1
ATOM 1425 C CA . ILE A 1 184 ? 12.453 -3.782 -8.515 1.00 94.56 184 ILE A CA 1
ATOM 1426 C C . ILE A 1 184 ? 13.403 -4.985 -8.473 1.00 94.56 184 ILE A C 1
ATOM 1428 O O . ILE A 1 184 ? 13.269 -5.904 -9.279 1.00 94.56 184 ILE A O 1
ATOM 1432 N N . SER A 1 185 ? 14.390 -4.976 -7.575 1.00 94.25 185 SER A N 1
ATOM 1433 C CA . SER A 1 185 ? 15.441 -5.990 -7.564 1.00 94.25 185 SER A CA 1
ATOM 1434 C C . SER A 1 185 ? 14.906 -7.390 -7.269 1.00 94.25 185 SER A C 1
ATOM 1436 O O . SER A 1 185 ? 13.864 -7.539 -6.630 1.00 94.25 185 SER A O 1
ATOM 1438 N N . PHE A 1 186 ? 15.615 -8.421 -7.724 1.00 94.00 186 PHE A N 1
ATOM 1439 C CA . PHE A 1 186 ? 15.249 -9.826 -7.534 1.00 94.00 186 PHE A CA 1
ATOM 1440 C C . PHE A 1 186 ? 13.825 -10.109 -8.031 1.00 94.00 186 PHE A C 1
ATOM 1442 O O . PHE A 1 186 ? 12.917 -10.353 -7.237 1.00 94.00 186 PHE A O 1
ATOM 1449 N N . ASN A 1 187 ? 13.644 -9.988 -9.347 1.00 94.19 187 ASN A N 1
ATOM 1450 C CA . ASN A 1 187 ? 12.408 -10.225 -10.095 1.00 94.19 187 ASN A CA 1
ATOM 1451 C C . ASN A 1 187 ? 12.761 -10.692 -11.526 1.00 94.19 187 ASN A C 1
ATOM 1453 O O . ASN A 1 187 ? 13.889 -11.078 -11.819 1.00 94.19 187 ASN A O 1
ATOM 1457 N N . SER A 1 188 ? 11.793 -10.681 -12.441 1.00 95.31 188 SER A N 1
ATOM 1458 C CA . SER A 1 188 ? 11.963 -10.976 -13.869 1.00 95.31 188 SER A CA 1
ATOM 1459 C C . SER A 1 188 ? 11.622 -9.768 -14.757 1.00 95.31 188 SER A C 1
ATOM 1461 O O . SER A 1 188 ? 11.019 -9.933 -15.823 1.00 95.31 188 SER A O 1
ATOM 1463 N N . PHE A 1 189 ? 11.985 -8.547 -14.337 1.00 94.56 189 PHE A N 1
ATOM 1464 C CA . PHE A 1 189 ? 11.896 -7.369 -15.209 1.00 94.56 189 PHE A CA 1
ATOM 1465 C C . PHE A 1 189 ? 12.881 -7.485 -16.375 1.00 94.56 189 PHE A C 1
ATOM 1467 O O . PHE A 1 189 ? 13.979 -8.027 -16.232 1.00 94.56 189 PHE A O 1
ATOM 1474 N N . HIS A 1 190 ? 12.493 -6.970 -17.540 1.00 93.00 190 HIS A N 1
ATOM 1475 C CA . HIS A 1 190 ? 13.285 -7.125 -18.757 1.00 93.00 190 HIS A CA 1
ATOM 1476 C C . HIS A 1 190 ? 13.246 -5.907 -19.685 1.00 93.00 190 HIS A C 1
ATOM 1478 O O . HIS A 1 190 ? 12.362 -5.046 -19.615 1.00 93.00 190 HIS A O 1
ATOM 1484 N N . GLY A 1 191 ? 14.208 -5.879 -20.609 1.00 90.81 191 GLY A N 1
ATOM 1485 C CA . GLY A 1 191 ? 14.353 -4.848 -21.632 1.00 90.81 191 GLY A CA 1
ATOM 1486 C C . GLY A 1 191 ? 15.290 -3.702 -21.231 1.00 90.81 191 GLY A C 1
ATOM 1487 O O . GLY A 1 191 ? 15.866 -3.716 -20.141 1.00 90.81 191 GLY A O 1
ATOM 1488 N N . PRO A 1 192 ? 15.466 -2.716 -22.127 1.00 90.25 192 PRO A N 1
ATOM 1489 C CA . PRO A 1 192 ? 16.355 -1.586 -21.898 1.00 90.25 192 PRO A CA 1
ATOM 1490 C C . PRO A 1 192 ? 15.742 -0.578 -20.930 1.00 90.25 192 PRO A C 1
ATOM 1492 O O . PRO A 1 192 ? 14.610 -0.134 -21.138 1.00 90.25 192 PRO A O 1
ATOM 1495 N N . VAL A 1 193 ? 16.504 -0.187 -19.905 1.00 89.44 193 VAL A N 1
ATOM 1496 C CA . VAL A 1 193 ? 16.136 0.901 -18.992 1.00 89.44 193 VAL A CA 1
ATOM 1497 C C . VAL A 1 193 ? 15.921 2.175 -19.818 1.00 89.44 193 VAL A C 1
ATOM 1499 O O . VAL A 1 193 ? 16.838 2.621 -20.510 1.00 89.44 193 VAL A O 1
ATOM 1502 N N . PRO A 1 194 ? 14.721 2.779 -19.783 1.00 88.56 194 PRO A N 1
ATOM 1503 C CA . PRO A 1 194 ? 14.450 3.961 -20.583 1.00 88.56 194 PRO A CA 1
ATOM 1504 C C . PRO A 1 194 ? 15.309 5.147 -20.148 1.00 88.56 194 PRO A C 1
ATOM 1506 O O . PRO A 1 194 ? 15.522 5.372 -18.955 1.00 88.56 194 PRO A O 1
ATOM 1509 N N . HIS A 1 195 ? 15.745 5.962 -21.112 1.00 86.44 195 HIS A N 1
ATOM 1510 C CA . HIS A 1 195 ? 16.589 7.136 -20.850 1.00 86.44 195 HIS A CA 1
ATOM 1511 C C . HIS A 1 195 ? 15.937 8.107 -19.854 1.00 86.44 195 HIS A C 1
ATOM 1513 O O . HIS A 1 195 ? 16.607 8.652 -18.979 1.00 86.44 195 HIS A O 1
ATOM 1519 N N . THR A 1 196 ? 14.611 8.247 -19.927 1.00 87.38 196 THR A N 1
ATOM 1520 C CA . THR A 1 196 ? 13.772 9.041 -19.012 1.00 87.38 196 THR A CA 1
ATOM 1521 C C . THR A 1 196 ? 13.878 8.591 -17.549 1.00 87.38 196 THR A C 1
ATOM 1523 O O . THR A 1 196 ? 13.640 9.381 -16.637 1.00 87.38 196 THR A O 1
ATOM 1526 N N . ARG A 1 197 ? 14.268 7.333 -17.306 1.00 88.50 197 ARG A N 1
ATOM 1527 C CA . ARG A 1 197 ? 14.363 6.699 -15.984 1.00 88.50 197 ARG A CA 1
ATOM 1528 C C . ARG A 1 197 ? 15.783 6.345 -15.559 1.00 88.50 197 ARG A C 1
ATOM 1530 O O . ARG A 1 197 ? 15.958 5.865 -14.442 1.00 88.50 197 ARG A O 1
ATOM 1537 N N . MET A 1 198 ? 16.800 6.666 -16.360 1.00 86.12 198 MET A N 1
ATOM 1538 C CA . MET A 1 198 ? 18.208 6.398 -16.026 1.00 86.12 198 MET A CA 1
ATOM 1539 C C . MET A 1 198 ? 18.646 7.019 -14.697 1.00 86.12 198 MET A C 1
ATOM 1541 O O . MET A 1 198 ? 19.474 6.449 -13.993 1.00 86.12 198 MET A O 1
ATOM 1545 N N . LYS A 1 199 ? 18.049 8.148 -14.295 1.00 89.38 199 LYS A N 1
ATOM 1546 C CA . LYS A 1 199 ? 18.311 8.754 -12.983 1.00 89.38 199 LYS A CA 1
ATOM 1547 C C . LYS A 1 199 ? 17.990 7.800 -11.823 1.00 89.38 199 LYS A C 1
ATOM 1549 O O . LYS A 1 199 ? 18.757 7.763 -10.870 1.00 89.38 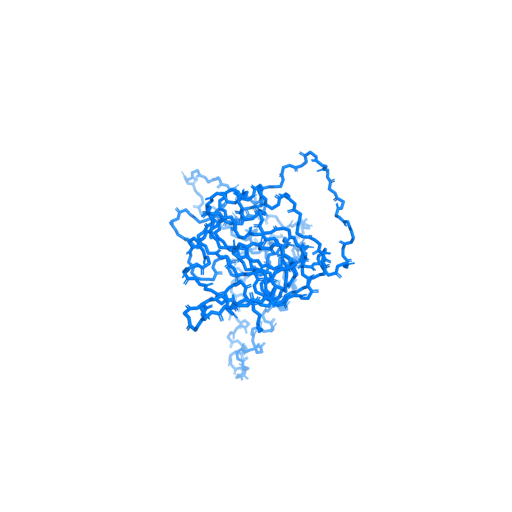199 LYS A O 1
ATOM 1554 N N . LEU A 1 200 ? 16.911 7.014 -11.914 1.00 88.69 200 LEU A N 1
ATOM 1555 C CA . LEU A 1 200 ? 16.533 6.048 -10.873 1.00 88.69 200 LEU A CA 1
ATOM 1556 C C . LEU A 1 200 ? 17.612 4.973 -10.704 1.00 88.69 200 LEU A C 1
ATOM 1558 O O . LEU A 1 200 ? 18.018 4.680 -9.581 1.00 88.69 200 LEU A O 1
ATOM 1562 N N . LEU A 1 201 ? 18.101 4.444 -11.831 1.00 87.75 201 LEU A N 1
ATOM 1563 C CA . LEU A 1 201 ? 19.180 3.460 -11.864 1.00 87.75 201 LEU A CA 1
ATOM 1564 C C . LEU A 1 201 ? 20.479 4.043 -11.302 1.00 87.75 201 LEU A C 1
ATOM 1566 O O . LEU A 1 201 ? 21.084 3.445 -10.421 1.00 87.75 201 LEU A O 1
ATOM 1570 N N . ASN A 1 202 ? 20.882 5.227 -11.768 1.00 86.44 202 ASN A N 1
ATOM 1571 C CA . ASN A 1 202 ? 22.137 5.856 -11.358 1.00 86.44 202 ASN A CA 1
ATOM 1572 C C . ASN A 1 202 ? 22.145 6.238 -9.873 1.00 86.44 202 ASN A C 1
ATOM 1574 O O . ASN A 1 202 ? 23.188 6.173 -9.231 1.00 86.44 202 ASN A O 1
ATOM 1578 N N . SER A 1 203 ? 20.998 6.647 -9.321 1.00 88.44 203 SER A N 1
ATOM 1579 C CA . SER A 1 203 ? 20.889 6.976 -7.898 1.00 88.44 203 SER A CA 1
ATOM 1580 C C . SER A 1 203 ? 20.954 5.737 -7.005 1.00 88.44 203 SER A C 1
ATOM 1582 O O . SER A 1 203 ? 21.574 5.797 -5.948 1.00 88.44 203 SER A O 1
ATOM 1584 N N . HIS A 1 204 ? 20.342 4.622 -7.415 1.00 88.25 204 HIS A N 1
ATOM 1585 C CA . HIS A 1 204 ? 20.325 3.385 -6.630 1.00 88.25 204 HIS A CA 1
ATOM 1586 C C . HIS A 1 204 ? 20.483 2.141 -7.525 1.00 88.25 204 HIS A C 1
ATOM 1588 O O . HIS A 1 204 ? 19.500 1.440 -7.771 1.00 88.25 204 HIS A O 1
ATOM 1594 N N . PRO A 1 205 ? 21.705 1.789 -7.972 1.00 88.88 205 PRO A N 1
ATOM 1595 C CA . PRO A 1 205 ? 21.914 0.649 -8.874 1.00 88.88 205 PRO A CA 1
ATOM 1596 C C . PRO A 1 205 ? 21.446 -0.688 -8.284 1.00 88.88 205 PRO A C 1
ATOM 1598 O O . PRO A 1 205 ? 20.894 -1.534 -8.988 1.00 88.88 205 PRO A O 1
ATOM 1601 N N . SER A 1 206 ? 21.580 -0.843 -6.962 1.00 89.44 206 SER A N 1
ATOM 1602 C CA . SER A 1 206 ? 21.129 -2.023 -6.214 1.00 89.44 206 SER A CA 1
ATOM 1603 C C . SER A 1 206 ? 19.631 -2.312 -6.364 1.00 89.44 206 SER A C 1
ATOM 1605 O O . SER A 1 206 ? 19.197 -3.456 -6.244 1.00 89.44 206 SER A O 1
ATOM 1607 N N . SER A 1 207 ? 18.838 -1.284 -6.669 1.00 91.56 207 SER A N 1
ATOM 1608 C CA . SER A 1 207 ? 17.389 -1.379 -6.832 1.00 91.56 207 SER A CA 1
ATOM 1609 C C . SER A 1 207 ? 16.945 -2.079 -8.121 1.00 91.56 207 SER A C 1
ATOM 1611 O O . SER A 1 207 ? 15.756 -2.338 -8.293 1.00 91.56 207 SER A O 1
ATOM 1613 N N . PHE A 1 208 ? 17.878 -2.401 -9.019 1.00 93.25 208 PHE A N 1
ATOM 1614 C CA . PHE A 1 208 ? 17.608 -3.027 -10.317 1.00 93.25 208 PHE A CA 1
ATOM 1615 C C . PHE A 1 208 ? 18.266 -4.413 -10.465 1.00 93.25 208 PHE A C 1
ATOM 1617 O O . PHE A 1 208 ? 18.043 -5.091 -11.468 1.00 93.25 208 PHE A O 1
ATOM 1624 N N . LEU A 1 209 ? 19.031 -4.856 -9.459 1.00 91.06 209 LEU A N 1
ATOM 1625 C CA . LEU A 1 209 ? 19.747 -6.141 -9.432 1.00 91.06 209 LEU A CA 1
ATOM 1626 C C . LEU A 1 209 ? 18.829 -7.355 -9.531 1.00 91.06 209 LEU A C 1
ATOM 1628 O O . LEU A 1 209 ? 17.633 -7.255 -9.277 1.00 91.06 209 LEU A O 1
ATOM 1632 N N . GLY A 1 210 ? 19.385 -8.523 -9.853 1.00 89.25 210 GLY A N 1
ATOM 1633 C CA . GLY A 1 210 ? 18.627 -9.775 -9.832 1.00 89.25 210 GLY A CA 1
ATOM 1634 C C . GLY A 1 210 ? 17.468 -9.807 -10.833 1.00 89.25 210 GLY A C 1
ATOM 1635 O O . GLY A 1 210 ? 16.457 -10.443 -10.559 1.00 89.25 210 GLY A O 1
ATOM 1636 N N . ASN A 1 211 ? 17.597 -9.098 -11.961 1.00 93.19 211 ASN A N 1
ATOM 1637 C CA . ASN A 1 211 ? 16.674 -9.131 -13.097 1.00 93.19 211 ASN A CA 1
ATOM 1638 C C . ASN A 1 211 ? 17.451 -9.585 -14.351 1.00 93.19 211 ASN A C 1
ATOM 1640 O O . ASN A 1 211 ? 18.070 -8.753 -15.017 1.00 93.19 211 ASN A O 1
ATOM 1644 N N . PRO A 1 212 ? 17.461 -10.890 -14.693 1.00 86.94 212 PRO A N 1
ATOM 1645 C CA . PRO A 1 212 ? 18.422 -11.462 -15.649 1.00 86.94 212 PRO A CA 1
ATOM 1646 C C . PRO A 1 212 ? 18.409 -10.868 -17.065 1.00 86.94 212 PRO A C 1
ATOM 1648 O O . PRO A 1 212 ? 19.430 -10.908 -17.752 1.00 86.94 212 PRO A O 1
ATOM 1651 N N . ASN A 1 213 ? 17.259 -10.338 -17.496 1.00 90.56 213 ASN A N 1
ATOM 1652 C CA . ASN A 1 213 ? 17.019 -9.819 -18.847 1.00 90.56 213 ASN A CA 1
ATOM 1653 C C . ASN A 1 213 ? 16.891 -8.284 -18.888 1.00 90.56 213 ASN A C 1
ATOM 1655 O O . ASN A 1 213 ? 16.429 -7.723 -19.887 1.00 90.56 213 ASN A O 1
ATOM 1659 N N . LEU A 1 214 ? 17.245 -7.598 -17.800 1.00 90.94 214 LEU A N 1
ATOM 1660 C CA . LEU A 1 214 ? 17.279 -6.143 -17.725 1.00 90.94 214 LEU A CA 1
ATOM 1661 C C . LEU A 1 214 ? 18.640 -5.627 -18.219 1.00 90.94 214 LEU A C 1
ATOM 1663 O O . LEU A 1 214 ? 19.682 -6.184 -17.879 1.00 90.94 214 LEU A O 1
ATOM 1667 N N . CYS A 1 215 ? 18.647 -4.567 -19.025 1.00 85.88 215 CYS A N 1
ATOM 1668 C CA . CYS A 1 215 ? 19.866 -4.027 -19.637 1.00 85.88 215 CYS A CA 1
ATOM 1669 C C . CYS A 1 215 ? 19.835 -2.490 -19.668 1.00 85.88 215 CYS A C 1
ATOM 1671 O O . CYS A 1 215 ? 18.766 -1.888 -19.669 1.00 85.88 215 CYS A O 1
ATOM 1673 N N . ILE A 1 216 ? 20.999 -1.838 -19.730 1.00 80.69 216 ILE A N 1
ATOM 1674 C CA . ILE A 1 216 ? 21.089 -0.385 -19.984 1.00 80.69 216 ILE A CA 1
ATOM 1675 C C . ILE A 1 216 ? 20.961 -0.128 -21.490 1.00 80.69 216 ILE A C 1
ATOM 1677 O O . ILE A 1 216 ? 20.112 0.632 -21.945 1.00 80.69 216 ILE A O 1
ATOM 1681 N N . THR A 1 217 ? 21.758 -0.853 -22.270 1.00 71.31 217 THR A N 1
ATOM 1682 C CA . THR A 1 217 ? 21.715 -0.910 -23.729 1.00 71.31 217 THR A CA 1
ATOM 1683 C C . THR A 1 217 ? 21.788 -2.379 -24.125 1.00 71.31 217 THR A C 1
ATOM 1685 O O . THR A 1 217 ? 22.808 -3.040 -23.953 1.00 71.31 217 THR A O 1
ATOM 1688 N N . CYS A 1 218 ? 20.676 -2.935 -24.599 1.00 67.81 218 CYS A N 1
ATOM 1689 C CA . CYS A 1 218 ? 20.666 -4.308 -25.092 1.00 67.81 218 CYS A CA 1
ATOM 1690 C C . CYS A 1 218 ? 21.369 -4.339 -26.456 1.00 67.81 218 CYS A C 1
ATOM 1692 O O . CYS A 1 218 ? 20.779 -3.950 -27.464 1.00 67.81 218 CYS A O 1
ATOM 1694 N N . LEU A 1 219 ? 22.631 -4.771 -26.481 1.00 56.41 219 LEU A N 1
ATOM 1695 C CA . LEU A 1 219 ? 23.313 -5.142 -27.719 1.00 56.41 219 LEU A CA 1
ATOM 1696 C C . LEU A 1 219 ? 22.817 -6.526 -28.180 1.00 56.41 219 LEU A C 1
ATOM 1698 O O . LEU A 1 219 ? 22.527 -7.376 -27.332 1.00 56.41 219 LEU A O 1
ATOM 1702 N N . PRO A 1 220 ? 22.716 -6.781 -29.497 1.00 53.88 220 PRO A N 1
ATOM 1703 C CA . PRO A 1 220 ? 22.457 -8.122 -30.014 1.00 53.88 220 PRO A CA 1
ATOM 1704 C C . PRO A 1 220 ? 23.537 -9.092 -29.516 1.00 53.88 220 PRO A C 1
ATOM 1706 O O . PRO A 1 220 ? 24.721 -8.757 -29.531 1.00 53.88 220 PRO A O 1
ATOM 1709 N N . LEU A 1 221 ? 23.138 -10.291 -29.088 1.00 51.25 221 LEU A N 1
ATOM 1710 C CA . LEU A 1 221 ? 24.007 -11.309 -28.476 1.00 51.25 221 LEU A CA 1
ATOM 1711 C C . LEU A 1 221 ? 25.118 -11.871 -29.394 1.00 51.25 221 LEU A C 1
ATOM 1713 O O . LEU A 1 221 ? 25.882 -12.726 -28.954 1.00 51.25 221 LEU A O 1
ATOM 1717 N N . ASP A 1 222 ? 25.247 -11.396 -30.633 1.00 45.66 222 ASP A N 1
ATOM 1718 C CA . ASP A 1 222 ? 26.060 -12.055 -31.661 1.00 45.66 222 ASP A CA 1
ATOM 1719 C C . ASP A 1 222 ? 27.551 -11.663 -31.678 1.00 45.66 222 ASP A C 1
ATOM 1721 O O . ASP A 1 222 ? 28.345 -12.353 -32.310 1.00 45.66 222 ASP A O 1
ATOM 1725 N N . ASN A 1 223 ? 27.985 -10.625 -30.949 1.00 42.97 223 ASN A N 1
ATOM 1726 C CA . ASN A 1 223 ? 29.376 -10.133 -31.004 1.00 42.97 223 ASN A CA 1
ATOM 1727 C C . ASN A 1 223 ? 30.099 -10.172 -29.646 1.00 42.97 223 ASN A C 1
ATOM 1729 O O . ASN A 1 223 ? 30.581 -9.161 -29.139 1.00 42.97 223 ASN A O 1
ATOM 1733 N N . MET A 1 224 ? 30.209 -11.362 -29.051 1.00 44.31 224 MET A N 1
ATOM 1734 C CA . MET A 1 224 ? 30.982 -11.608 -27.823 1.00 44.31 224 MET A CA 1
ATOM 1735 C C . MET A 1 224 ? 32.470 -11.906 -28.110 1.00 44.31 224 MET A C 1
ATOM 1737 O O . MET A 1 224 ? 33.002 -12.945 -27.721 1.00 44.31 224 MET A O 1
ATOM 1741 N N . LYS A 1 225 ? 33.171 -11.005 -28.807 1.00 42.69 225 LYS A N 1
ATOM 1742 C CA . LYS A 1 225 ? 34.642 -11.004 -28.858 1.00 42.69 225 LYS A CA 1
ATOM 1743 C C . LYS A 1 225 ? 35.139 -9.566 -28.783 1.00 42.69 225 LYS A C 1
ATOM 1745 O O . LYS A 1 225 ? 34.770 -8.765 -29.625 1.00 42.69 225 LYS A O 1
ATOM 1750 N N . GLU A 1 226 ? 35.991 -9.324 -27.790 1.00 47.06 226 GLU A N 1
ATOM 1751 C CA . GLU A 1 226 ? 36.721 -8.079 -27.498 1.00 47.06 226 GLU A CA 1
ATOM 1752 C C . GLU A 1 226 ? 35.962 -7.039 -26.668 1.00 47.06 226 GLU A C 1
ATOM 1754 O O . GLU A 1 226 ? 35.237 -6.203 -27.189 1.00 47.06 226 GLU A O 1
ATOM 1759 N N . TRP A 1 227 ? 36.215 -7.051 -25.355 1.00 41.84 227 TRP A N 1
ATOM 1760 C CA . TRP A 1 227 ? 36.047 -5.873 -24.503 1.00 41.84 227 TRP A CA 1
ATOM 1761 C C . TRP A 1 227 ? 37.281 -5.735 -23.599 1.00 41.84 227 TRP A C 1
ATOM 1763 O O . TRP A 1 227 ? 37.711 -6.702 -22.965 1.00 41.84 227 TRP A O 1
ATOM 1773 N N . HIS A 1 228 ? 37.881 -4.541 -23.615 1.00 39.38 228 HIS A N 1
ATOM 1774 C CA . HIS A 1 228 ? 39.043 -4.141 -22.820 1.00 39.38 228 HIS A CA 1
ATOM 1775 C C . HIS A 1 228 ? 38.618 -3.647 -21.421 1.00 39.38 228 HIS A C 1
ATOM 1777 O O . HIS A 1 228 ? 37.462 -3.330 -21.168 1.00 39.38 228 HIS A O 1
ATOM 1783 N N . ASN A 1 229 ? 39.583 -3.591 -20.499 1.00 37.03 229 ASN A N 1
ATOM 1784 C CA . ASN A 1 229 ? 39.429 -3.449 -19.041 1.00 37.03 229 ASN A CA 1
ATOM 1785 C C . ASN A 1 229 ? 38.783 -2.150 -18.487 1.00 37.03 229 ASN A C 1
ATOM 1787 O O . ASN A 1 229 ? 38.848 -1.943 -17.277 1.00 37.03 229 ASN A O 1
ATOM 1791 N N . GLU A 1 230 ? 38.138 -1.296 -19.287 1.00 38.81 230 GLU A N 1
ATOM 1792 C CA . GLU A 1 230 ? 37.414 -0.112 -18.768 1.00 38.81 230 GLU A CA 1
ATOM 1793 C C . GLU A 1 230 ? 35.880 -0.275 -18.716 1.00 38.81 230 GLU A C 1
ATOM 1795 O O . GLU A 1 230 ? 35.192 0.530 -18.091 1.00 38.81 230 GLU A O 1
ATOM 1800 N N . ASP A 1 231 ? 35.332 -1.383 -19.225 1.00 44.16 231 ASP A N 1
ATOM 1801 C CA . ASP A 1 231 ? 33.884 -1.662 -19.250 1.00 44.16 231 ASP A CA 1
ATOM 1802 C C . ASP A 1 231 ? 33.332 -2.354 -17.988 1.00 44.16 231 ASP A C 1
ATOM 1804 O O . ASP A 1 231 ? 32.228 -2.908 -17.975 1.00 44.16 231 ASP A O 1
ATOM 1808 N N . LEU A 1 232 ? 34.074 -2.301 -16.877 1.00 40.28 232 LEU A N 1
ATOM 1809 C CA . LEU A 1 232 ? 33.713 -2.984 -15.628 1.00 40.28 232 LEU A CA 1
ATOM 1810 C C . LEU A 1 232 ? 32.405 -2.482 -14.983 1.00 40.28 232 LEU A C 1
ATOM 1812 O O . LEU A 1 232 ? 31.817 -3.190 -14.165 1.00 40.28 232 LEU A O 1
ATOM 1816 N N . TRP A 1 233 ? 31.893 -1.309 -15.370 1.00 39.53 233 TRP A N 1
ATOM 1817 C CA . TRP A 1 233 ? 30.608 -0.797 -14.872 1.00 39.53 233 TRP A CA 1
ATOM 1818 C C . TRP A 1 233 ? 29.378 -1.487 -15.489 1.00 39.53 233 TRP A C 1
ATOM 1820 O O . TRP A 1 233 ? 28.277 -1.363 -14.950 1.00 39.53 233 TRP A O 1
ATOM 1830 N N . LEU A 1 234 ? 29.541 -2.277 -16.559 1.00 43.47 234 LEU A N 1
ATOM 1831 C CA . LEU A 1 234 ? 28.450 -3.041 -17.186 1.00 43.47 234 LEU A CA 1
ATOM 1832 C C . LEU A 1 234 ? 28.093 -4.345 -16.449 1.00 43.47 234 LEU A C 1
ATOM 1834 O O . LEU A 1 234 ? 27.109 -4.995 -16.799 1.00 43.47 234 LEU A O 1
ATOM 1838 N N . HIS A 1 235 ? 28.837 -4.724 -15.406 1.00 42.72 235 HIS A N 1
ATOM 1839 C CA . HIS A 1 235 ? 28.602 -5.973 -14.670 1.00 42.72 235 HIS A CA 1
ATOM 1840 C C . HIS A 1 235 ? 27.609 -5.873 -13.507 1.00 42.72 235 HIS A C 1
ATOM 1842 O O . HIS A 1 235 ? 27.320 -6.882 -12.869 1.00 42.72 235 HIS A O 1
ATOM 1848 N N . ILE A 1 236 ? 27.040 -4.694 -13.235 1.00 41.41 236 ILE A N 1
ATOM 1849 C CA . ILE A 1 236 ? 26.228 -4.521 -12.027 1.00 41.41 236 ILE A CA 1
ATOM 1850 C C . ILE A 1 236 ? 24.914 -5.315 -12.084 1.00 41.41 236 ILE A C 1
ATOM 1852 O O . ILE A 1 236 ? 24.473 -5.750 -11.043 1.00 41.41 236 ILE A O 1
ATOM 1856 N N . ILE A 1 237 ? 24.307 -5.635 -13.232 1.00 40.09 237 ILE A N 1
ATOM 1857 C CA . ILE A 1 237 ? 22.947 -6.235 -13.248 1.00 40.09 237 ILE A CA 1
ATOM 1858 C C . ILE A 1 237 ? 22.922 -7.780 -13.126 1.00 40.09 237 ILE A C 1
ATOM 1860 O O . ILE A 1 237 ? 21.856 -8.366 -12.933 1.00 40.09 237 ILE A O 1
ATOM 1864 N N . LYS A 1 238 ? 24.073 -8.467 -13.151 1.00 38.91 238 LYS A N 1
ATOM 1865 C CA . LYS A 1 238 ? 24.140 -9.933 -12.982 1.00 38.91 238 LYS A CA 1
ATOM 1866 C C . LYS A 1 238 ? 24.903 -10.334 -11.723 1.00 38.91 238 LYS A C 1
ATOM 1868 O O . LYS A 1 238 ? 26.072 -10.700 -11.795 1.00 38.91 238 LYS A O 1
ATOM 1873 N N . SER A 1 239 ? 24.225 -10.309 -10.581 1.00 32.88 239 SER A N 1
ATOM 1874 C CA . SER A 1 239 ? 24.498 -11.138 -9.394 1.00 32.88 239 SER A CA 1
ATOM 1875 C C . SER A 1 239 ? 23.244 -11.177 -8.531 1.00 32.88 239 SER A C 1
ATOM 1877 O O . SER A 1 239 ? 22.681 -10.084 -8.292 1.00 32.88 239 SER A O 1
#

Secondary structure (DSSP, 8-state):
--B-TTSSSB--HHHHHHHHHHHHHHHHHTT--HHHHHHHHHHHHHHHHHHTT-SSHHHHHHHHHHHHHHHTTTTS-------S-----SS-PPTTSS-S--HHHHHHHHHHTTS-S-----TT--------SEEE-TTS---SBPPGGGGG-TT--EEE--SS--EEEGGGGGG-TT--EEE--SSEEEEEPPGGGHHHHHH-GGGG-S-TEEESS---TT--S---TT-GGGGTT--